Protein AF-A0A7W0TSB2-F1 (afdb_monomer_lite)

Sequence (270 aa):
SGGFDVLYVNLTRGLGLAPPPGAHVMTLPYTPAQAAVLHAEEQGGLSGSLAGTPVVCCTLHSQLAPVCAGLGGGIRVAYLQLPGGALPVSLSDAVRALKRKGLLEVSVAVSPCLDGDVQCVSIYSALAWAAASGFDAVVCGVGPGIVGTASTLGHGGLAATQAANAASALGGSPVLAVRISTQESRERHRGVSHHTKAALELCLGNVVAAWPRNLAAPDWLVPRQEVEIDGWEGAVAGLPLEHMGRGPAEDPWFFASALAAGKLARGLLR

Secondary structure (DSSP, 8-state):
-----------SSTT--PPPTT--EEESTTSTT-EEE--GGGG----S--TT-EEEEESSGGGHHHHHHHH-SSS-EEEEEEGGG--BGGG-HHHHHHHHTTS--EEEEETT-B-SSEEESSHHHHHHHHHHTT-SEEEEEEPSS--B-SSSSSBGGGHHHHHHHHHHHTT-EEEEE--EESS-SSGGGSEE-HHHHHHHHT--S--EEEEETTS---TT--SEEEE--TTHHHHHTTS---BTTB-TTTSHHHHHHHHHHHHHHHHT--

Radius of gyration: 18.14 Å; chains: 1; bounding box: 43×51×44 Å

Structure (mmCIF, N/CA/C/O backbone):
data_AF-A0A7W0TSB2-F1
#
_entry.id   AF-A0A7W0TSB2-F1
#
loop_
_atom_site.group_PDB
_atom_site.id
_atom_site.type_symbol
_atom_site.label_atom_id
_atom_site.label_alt_id
_atom_site.label_comp_id
_atom_site.label_asym_id
_atom_site.label_entity_id
_atom_site.label_seq_id
_atom_site.pdbx_PDB_ins_code
_atom_site.Cartn_x
_atom_site.Cartn_y
_atom_site.Cartn_z
_atom_site.occupancy
_atom_site.B_iso_or_equiv
_atom_site.auth_seq_id
_atom_site.auth_comp_id
_atom_site.auth_asym_id
_atom_site.auth_atom_id
_atom_site.pdbx_PDB_model_num
ATOM 1 N N . SER A 1 1 ? 9.741 19.884 -8.541 1.00 50.38 1 SER A N 1
ATOM 2 C CA . SER A 1 1 ? 8.721 19.085 -7.837 1.00 50.38 1 SER A CA 1
ATOM 3 C C . SER A 1 1 ? 7.378 19.501 -8.393 1.00 50.38 1 SER A C 1
ATOM 5 O O . SER A 1 1 ? 7.130 20.693 -8.471 1.00 50.38 1 SER A O 1
ATOM 7 N N . GLY A 1 2 ? 6.574 18.552 -8.876 1.00 56.22 2 GLY A N 1
ATOM 8 C CA . GLY A 1 2 ? 5.153 18.808 -9.119 1.00 56.22 2 GLY A CA 1
ATOM 9 C C . GLY A 1 2 ? 4.396 18.693 -7.798 1.00 56.22 2 GLY A C 1
ATOM 10 O O . GLY A 1 2 ? 4.844 17.973 -6.904 1.00 56.22 2 GLY A O 1
ATOM 11 N N . GLY A 1 3 ? 3.295 19.416 -7.662 1.00 61.75 3 GLY A N 1
ATOM 12 C CA . GLY A 1 3 ? 2.462 19.418 -6.466 1.00 61.75 3 GLY A CA 1
ATOM 13 C C . GLY A 1 3 ? 1.312 20.402 -6.629 1.00 61.75 3 GLY A C 1
ATOM 14 O O . GLY A 1 3 ? 1.353 21.260 -7.508 1.00 61.75 3 GLY A O 1
ATOM 15 N N . PHE A 1 4 ? 0.292 20.248 -5.797 1.00 63.91 4 PHE A N 1
ATOM 16 C CA . PHE A 1 4 ? -0.793 21.212 -5.678 1.00 63.91 4 PHE A CA 1
ATOM 17 C C . PHE A 1 4 ? -0.604 21.987 -4.379 1.00 63.91 4 PHE A C 1
ATOM 19 O O . PHE A 1 4 ? -0.316 21.382 -3.345 1.00 63.91 4 PHE A O 1
ATOM 26 N N . ASP A 1 5 ? -0.810 23.300 -4.421 1.00 69.00 5 ASP A N 1
ATOM 27 C CA . ASP A 1 5 ? -0.998 24.080 -3.204 1.00 69.00 5 ASP A CA 1
ATOM 28 C C . ASP A 1 5 ? -2.416 23.817 -2.689 1.00 69.00 5 ASP A C 1
ATOM 30 O O . ASP A 1 5 ? -3.408 24.191 -3.319 1.00 69.00 5 ASP A O 1
ATOM 34 N N . VAL A 1 6 ? -2.526 23.132 -1.552 1.00 69.12 6 VAL A N 1
ATOM 35 C CA . VAL A 1 6 ? -3.820 22.890 -0.907 1.00 69.12 6 VAL A CA 1
ATOM 36 C C . VAL A 1 6 ? -4.131 24.080 -0.003 1.00 69.12 6 VAL A C 1
ATOM 38 O O . VAL A 1 6 ? -3.642 24.167 1.122 1.00 69.12 6 VAL A O 1
ATOM 41 N N . LEU A 1 7 ? -4.943 25.015 -0.501 1.00 68.62 7 LEU A N 1
ATOM 42 C CA . LEU A 1 7 ? -5.439 26.146 0.281 1.00 68.62 7 LEU A CA 1
ATOM 43 C C . LEU A 1 7 ? -6.748 25.769 0.981 1.00 68.62 7 LEU A C 1
ATOM 45 O O . LEU A 1 7 ? -7.749 25.478 0.328 1.00 68.62 7 LEU A O 1
ATOM 49 N N . TYR A 1 8 ? -6.757 25.831 2.312 1.00 68.44 8 TYR A N 1
ATOM 50 C CA . TYR A 1 8 ? -7.971 25.655 3.105 1.00 68.44 8 TYR A CA 1
ATOM 51 C C . TYR A 1 8 ? -8.535 27.022 3.490 1.00 68.44 8 TYR A C 1
ATOM 53 O O . TYR A 1 8 ? -7.903 27.775 4.231 1.00 68.44 8 TYR A O 1
ATOM 61 N N . VAL A 1 9 ? -9.729 27.350 2.994 1.00 66.56 9 VAL A N 1
ATOM 62 C CA . VAL A 1 9 ? -10.438 28.574 3.377 1.00 66.56 9 VAL A CA 1
ATOM 63 C C . VAL A 1 9 ? -11.879 28.241 3.748 1.00 66.56 9 VAL A C 1
ATOM 65 O O . VAL A 1 9 ? -12.661 27.731 2.948 1.00 66.56 9 VAL A O 1
ATOM 68 N N . ASN A 1 10 ? -12.240 28.498 5.002 1.00 66.00 10 ASN A N 1
ATOM 69 C CA . ASN A 1 10 ? -13.606 28.318 5.473 1.00 66.00 10 ASN A CA 1
ATOM 70 C C . ASN A 1 10 ? -14.378 29.627 5.274 1.00 66.00 10 ASN A C 1
ATOM 72 O O . ASN A 1 10 ? -14.313 30.526 6.106 1.00 66.00 10 ASN A O 1
ATOM 76 N N . LEU A 1 11 ? -15.079 29.736 4.144 1.00 67.19 11 LEU A N 1
ATOM 77 C CA . LEU A 1 11 ? -15.766 30.966 3.726 1.00 67.19 11 LEU A CA 1
ATOM 78 C C . LEU A 1 11 ? -17.219 31.072 4.211 1.00 67.19 11 LEU A C 1
ATOM 80 O O . LEU A 1 11 ? -17.876 32.069 3.927 1.00 67.19 11 LEU A O 1
ATOM 84 N N . THR A 1 12 ? -17.753 30.051 4.893 1.00 63.69 12 THR A N 1
ATOM 85 C CA . THR A 1 12 ? -19.208 29.938 5.112 1.00 63.69 12 THR A CA 1
ATOM 86 C C . THR A 1 12 ? -19.638 29.573 6.532 1.00 63.69 12 THR A C 1
ATOM 88 O O . THR A 1 12 ? -20.755 29.924 6.905 1.00 63.69 12 THR A O 1
ATOM 91 N N . ARG A 1 13 ? -18.818 28.870 7.333 1.00 55.19 13 ARG A N 1
ATOM 92 C CA . ARG A 1 13 ? -19.254 28.299 8.631 1.00 55.19 13 ARG A CA 1
ATOM 93 C C . ARG A 1 13 ? -18.323 28.564 9.821 1.00 55.19 13 ARG A C 1
ATOM 95 O O . ARG A 1 13 ? -18.657 28.174 10.938 1.00 55.19 13 ARG A O 1
ATOM 102 N N . GLY A 1 14 ? -17.180 29.224 9.617 1.00 60.06 14 GLY A N 1
ATOM 103 C CA . GLY A 1 14 ? -16.207 29.493 10.687 1.00 60.06 14 GLY A CA 1
ATOM 104 C C . GLY A 1 14 ? -15.735 28.217 11.409 1.00 60.06 14 GLY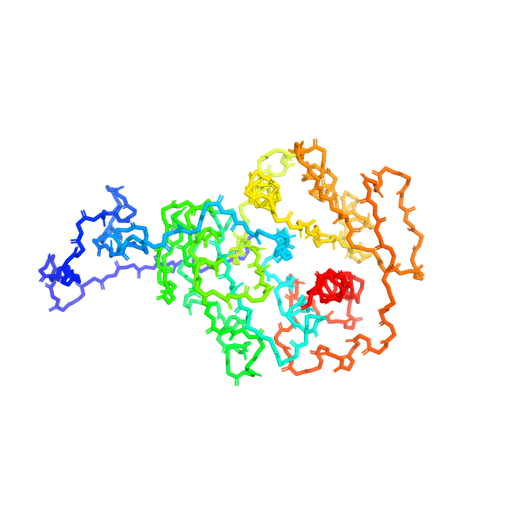 A C 1
ATOM 105 O O . GLY A 1 14 ? -15.862 27.113 10.887 1.00 60.06 14 GLY A O 1
ATOM 106 N N . LEU A 1 15 ? -15.219 28.341 12.634 1.00 57.38 15 LEU A N 1
ATOM 107 C CA . LEU A 1 15 ? -14.727 27.218 13.459 1.00 57.38 15 LEU A CA 1
ATOM 108 C C . LEU A 1 15 ? -15.841 26.290 14.013 1.00 57.38 15 LEU A C 1
ATOM 110 O O . LEU A 1 15 ? -15.572 25.457 14.870 1.00 57.38 15 LEU A O 1
ATOM 114 N N . GLY A 1 16 ? -17.095 26.439 13.568 1.00 61.88 16 GLY A N 1
ATOM 115 C CA . GLY A 1 16 ? -18.277 25.795 14.158 1.00 61.88 16 GLY A CA 1
ATOM 116 C C . GLY A 1 16 ? -18.713 24.470 13.523 1.00 61.88 16 GLY A C 1
ATOM 117 O O . GLY A 1 16 ? -19.860 24.068 13.711 1.00 61.88 16 GLY A O 1
ATOM 118 N N . LEU A 1 17 ? -17.863 23.801 12.735 1.00 67.75 17 LEU A N 1
ATOM 119 C CA . LEU A 1 17 ? -18.184 22.458 12.243 1.00 67.75 17 LEU A CA 1
ATOM 120 C C . LEU A 1 17 ? -18.166 21.481 13.421 1.00 67.75 17 LEU A C 1
ATOM 122 O O . LEU A 1 17 ? -17.124 21.259 14.035 1.00 67.75 17 LEU A O 1
ATOM 126 N N . ALA A 1 18 ? -19.330 20.911 13.731 1.00 69.56 18 ALA A N 1
ATOM 127 C CA . ALA A 1 18 ? -19.417 19.856 14.725 1.00 69.56 18 ALA A CA 1
ATOM 128 C C . ALA A 1 18 ? -18.606 18.637 14.252 1.00 69.56 18 ALA A C 1
ATOM 130 O O . ALA A 1 18 ? -18.640 18.312 13.059 1.00 69.56 18 ALA A O 1
ATOM 131 N N . PRO A 1 19 ? -17.882 17.963 15.161 1.00 72.31 19 PRO A N 1
ATOM 132 C CA . PRO A 1 19 ? -17.187 16.737 14.815 1.00 72.31 19 PRO A CA 1
ATOM 133 C C . PRO A 1 19 ? -18.193 15.656 14.381 1.00 72.31 19 PRO A C 1
ATOM 135 O O . PRO A 1 19 ? -19.363 15.706 14.782 1.00 72.31 19 PRO A O 1
ATOM 138 N N . PRO A 1 20 ? -17.755 14.656 13.596 1.00 79.56 20 PRO A N 1
ATOM 139 C CA . PRO A 1 20 ? -18.536 13.446 13.383 1.00 79.56 20 PRO A CA 1
ATOM 140 C C . PRO A 1 20 ? -19.013 12.875 14.732 1.00 79.56 20 PRO A C 1
ATOM 142 O O . PRO A 1 20 ? -18.222 12.828 15.680 1.00 79.56 20 PRO A O 1
ATOM 145 N N . PRO A 1 21 ? -20.283 12.451 14.864 1.00 83.00 21 PRO A N 1
ATOM 146 C CA . PRO A 1 21 ? -20.782 11.880 16.111 1.00 83.00 21 PRO A CA 1
ATOM 147 C C . PRO A 1 21 ? -19.899 10.725 16.603 1.00 83.00 21 PRO A C 1
ATOM 149 O O . PRO A 1 21 ? -19.576 9.820 15.839 1.00 83.00 21 PRO A O 1
ATOM 152 N N . GLY A 1 22 ? -19.503 10.764 17.878 1.00 84.62 22 GLY A N 1
ATOM 153 C CA . GLY A 1 22 ? -18.633 9.753 18.494 1.00 84.62 22 GLY A CA 1
ATOM 154 C C . GLY A 1 22 ? -17.130 9.930 18.237 1.00 84.62 22 GLY A C 1
ATOM 155 O O . GLY A 1 22 ? -16.333 9.272 18.902 1.00 84.62 22 GLY A O 1
ATOM 156 N N . ALA A 1 23 ? -16.721 10.837 17.343 1.00 86.94 23 ALA A N 1
ATOM 157 C CA . ALA A 1 23 ? -15.309 11.118 17.107 1.00 86.94 23 ALA A CA 1
ATOM 158 C C . ALA A 1 23 ? -14.704 11.916 18.269 1.00 86.94 23 ALA A C 1
ATOM 160 O O . ALA A 1 23 ? -15.159 13.017 18.588 1.00 86.94 23 ALA A O 1
ATOM 161 N N . HIS A 1 24 ? -13.645 11.376 18.871 1.00 86.06 24 HIS A N 1
ATOM 162 C CA . HIS A 1 24 ? -12.900 12.038 19.947 1.00 86.06 24 HIS A CA 1
ATOM 163 C C . HIS A 1 24 ? -11.389 12.106 19.688 1.00 86.06 24 HIS A C 1
ATOM 165 O O . HIS A 1 24 ? -10.686 12.859 20.362 1.00 86.06 24 HIS A O 1
ATOM 171 N N . VAL A 1 25 ? -10.881 11.365 18.699 1.00 88.75 25 VAL A N 1
ATOM 172 C CA . VAL A 1 25 ? -9.470 11.392 18.306 1.00 88.75 25 VAL A CA 1
ATOM 173 C C . VAL A 1 25 ? -9.238 12.473 17.254 1.00 88.75 25 VAL A C 1
ATOM 175 O O . VAL A 1 25 ? -9.946 12.562 16.252 1.00 88.75 25 VAL A O 1
ATOM 178 N N . MET A 1 26 ? -8.215 13.297 17.475 1.00 89.12 26 MET A N 1
ATOM 179 C CA . MET A 1 26 ? -7.867 14.404 16.586 1.00 89.12 26 MET A CA 1
ATOM 180 C C . MET A 1 26 ? -6.853 13.968 15.525 1.00 89.12 26 MET A C 1
ATOM 182 O O . MET A 1 26 ? -5.747 13.537 15.851 1.00 89.12 26 MET A O 1
ATOM 186 N N . THR A 1 27 ? -7.188 14.152 14.250 1.00 89.31 27 THR A N 1
ATOM 187 C CA . THR A 1 27 ? -6.241 14.051 13.132 1.00 89.31 27 THR A CA 1
ATOM 188 C C . THR A 1 27 ? -5.564 15.395 12.888 1.00 89.31 27 THR A C 1
ATOM 190 O O . THR A 1 27 ? -6.204 16.437 13.032 1.00 89.31 27 THR A O 1
ATOM 193 N N . LEU A 1 28 ? -4.287 15.366 12.490 1.00 88.12 28 LEU A N 1
ATOM 194 C CA . LEU A 1 28 ? -3.451 16.552 12.252 1.00 88.12 28 LEU A CA 1
ATOM 195 C C . LEU A 1 28 ? -3.468 17.558 13.425 1.00 88.12 28 LEU A C 1
ATOM 197 O O . LEU A 1 28 ? -3.782 18.738 13.216 1.00 88.12 28 LEU A O 1
ATOM 201 N N . PRO A 1 29 ? -3.157 17.110 14.659 1.00 87.38 29 PRO A N 1
ATOM 202 C CA . PRO A 1 29 ? -3.267 17.952 15.838 1.00 87.38 29 PRO A CA 1
ATOM 203 C C . PRO A 1 29 ? -2.394 19.205 15.715 1.00 87.38 29 PRO A C 1
ATOM 205 O O . PRO A 1 29 ? -1.274 19.150 15.208 1.00 87.38 29 PRO A O 1
ATOM 208 N N . TYR A 1 30 ? -2.921 20.335 16.182 1.00 86.88 30 TYR A N 1
ATOM 209 C CA . TYR A 1 30 ? -2.288 21.658 16.155 1.00 86.88 30 TYR A CA 1
ATOM 210 C C . TYR A 1 30 ? -1.993 22.221 14.754 1.00 86.88 30 TYR A C 1
ATOM 212 O O . TYR A 1 30 ? -1.267 23.206 14.627 1.00 86.88 30 TYR A O 1
ATOM 220 N N . THR A 1 31 ? -2.584 21.647 13.701 1.00 85.62 31 THR A N 1
ATOM 221 C CA . THR A 1 31 ? -2.566 22.231 12.352 1.00 85.62 31 THR A CA 1
ATOM 222 C C . THR A 1 31 ? -3.869 22.988 12.058 1.00 85.62 31 THR A C 1
ATOM 224 O O . THR A 1 31 ? -4.905 22.686 12.656 1.00 85.62 31 THR A O 1
ATOM 227 N N . PRO A 1 32 ? -3.884 23.917 11.083 1.00 81.94 32 PRO A N 1
ATOM 228 C CA . PRO A 1 32 ? -5.126 24.549 10.624 1.00 81.94 32 PRO A CA 1
ATOM 229 C C . PRO A 1 32 ? -6.161 23.570 10.040 1.00 81.94 32 PRO A C 1
ATOM 231 O O . PRO A 1 32 ? -7.330 23.925 9.922 1.00 81.94 32 PRO A O 1
ATOM 234 N N . ALA A 1 33 ? -5.737 22.355 9.672 1.00 81.00 33 ALA A N 1
ATOM 235 C CA . ALA A 1 33 ? -6.578 21.296 9.112 1.00 81.00 33 ALA A CA 1
ATOM 236 C C . ALA A 1 33 ? -6.991 20.239 10.156 1.00 81.00 33 ALA A C 1
ATOM 238 O O . ALA A 1 33 ? -7.458 19.160 9.795 1.00 81.00 33 ALA A O 1
ATOM 239 N N . GLN A 1 34 ? -6.796 20.522 11.447 1.00 87.31 34 GLN A N 1
ATOM 240 C CA . GLN A 1 34 ? -7.159 19.612 12.525 1.00 87.31 34 GLN A CA 1
ATOM 241 C C . GLN A 1 34 ? -8.669 19.306 12.516 1.00 87.31 34 GLN A C 1
ATOM 243 O O . GLN A 1 34 ? -9.496 20.218 12.491 1.00 87.31 34 GLN A O 1
ATOM 248 N N . ALA A 1 35 ? -9.028 18.027 12.626 1.00 85.62 35 ALA A N 1
ATOM 249 C CA . ALA A 1 35 ? -10.413 17.559 12.712 1.00 85.62 35 ALA A CA 1
ATOM 250 C C . ALA A 1 35 ? -10.522 16.350 13.648 1.00 85.62 35 ALA A C 1
ATOM 252 O O . ALA A 1 35 ? -9.574 15.572 13.756 1.00 85.62 35 ALA A O 1
ATOM 253 N N . ALA A 1 36 ? -11.658 16.192 14.334 1.00 89.50 36 ALA A N 1
ATOM 254 C CA . ALA A 1 36 ? -11.947 14.953 15.052 1.00 89.50 36 ALA A CA 1
ATOM 255 C C . ALA A 1 36 ? -12.449 13.908 14.051 1.00 89.50 36 ALA A C 1
ATOM 257 O O . ALA A 1 36 ? -13.333 14.207 13.245 1.00 89.50 36 ALA A O 1
ATOM 258 N N . VAL A 1 37 ? -11.904 12.696 14.105 1.00 89.56 37 VAL A N 1
ATOM 259 C CA . VAL A 1 37 ? -12.287 11.582 13.230 1.00 89.56 37 VAL A CA 1
ATOM 260 C C . VAL A 1 37 ? -12.409 10.315 14.066 1.00 89.56 37 VAL A C 1
ATOM 262 O O . VAL A 1 37 ? -11.620 10.093 14.982 1.00 89.56 37 VAL A O 1
ATOM 265 N N . LEU A 1 38 ? -13.413 9.499 13.754 1.00 92.50 38 LEU A N 1
ATOM 266 C CA . LEU A 1 38 ? -13.586 8.182 14.353 1.00 92.50 38 LEU A CA 1
ATOM 267 C C . LEU A 1 38 ? -12.637 7.192 13.670 1.00 92.50 38 LEU A C 1
ATOM 269 O O . LEU A 1 38 ? -12.730 6.984 12.459 1.00 92.50 38 LEU A O 1
ATOM 273 N N . HIS A 1 39 ? -11.741 6.583 14.435 1.00 94.25 39 HIS A N 1
ATOM 274 C CA . HIS A 1 39 ? -10.818 5.565 13.952 1.00 94.25 39 HIS A CA 1
ATOM 275 C C . HIS A 1 39 ? -11.421 4.170 14.109 1.00 94.25 39 HIS A C 1
ATOM 277 O O . HIS A 1 39 ? -12.171 3.898 15.048 1.00 94.25 39 HIS A O 1
ATOM 283 N N . ALA A 1 40 ? -11.081 3.265 13.195 1.00 94.81 40 ALA A N 1
ATOM 284 C CA . ALA A 1 40 ? -11.622 1.911 13.184 1.00 94.81 40 ALA A CA 1
ATOM 285 C C . ALA A 1 40 ? -11.324 1.153 14.485 1.00 94.81 40 ALA A C 1
ATOM 287 O O . ALA A 1 40 ? -12.184 0.453 15.012 1.00 94.81 40 ALA A O 1
ATOM 288 N N . GLU A 1 41 ? -10.127 1.342 15.042 1.00 93.88 41 GLU A N 1
ATOM 289 C CA . GLU A 1 41 ? -9.713 0.737 16.309 1.00 93.88 41 GLU A CA 1
ATOM 290 C C . GLU A 1 41 ? -10.556 1.168 17.521 1.00 93.88 41 GLU A C 1
ATOM 292 O O . GLU A 1 41 ? -10.624 0.416 18.492 1.00 93.88 41 GLU A O 1
ATOM 297 N N . GLU A 1 42 ? -11.244 2.316 17.470 1.00 92.88 42 GLU A N 1
ATOM 298 C CA . GLU A 1 42 ? -12.144 2.768 18.545 1.00 92.88 42 GLU A CA 1
ATOM 299 C C . GLU A 1 42 ? -13.416 1.909 18.632 1.00 92.88 42 GLU A C 1
ATOM 301 O O . GLU A 1 42 ? -14.046 1.833 19.685 1.00 92.88 42 GLU A O 1
ATOM 306 N N . GLN A 1 43 ? -13.789 1.234 17.540 1.00 88.06 43 GLN A N 1
ATOM 307 C CA . GLN A 1 43 ? -14.974 0.372 17.474 1.00 88.06 43 GLN A CA 1
ATOM 308 C C . GLN A 1 43 ? -14.681 -1.075 17.913 1.00 88.06 43 GLN A C 1
ATOM 310 O O . GLN A 1 43 ? -15.599 -1.889 18.026 1.00 88.06 43 GLN A O 1
ATOM 315 N N . GLY A 1 44 ? -13.415 -1.400 18.197 1.00 83.62 44 GLY A N 1
ATOM 316 C CA . GLY A 1 44 ? -12.971 -2.746 18.552 1.00 83.62 44 GLY A CA 1
ATOM 317 C C . GLY A 1 44 ? -12.937 -3.710 17.360 1.00 83.62 44 GLY A C 1
ATOM 318 O O . GLY A 1 44 ? -12.890 -3.306 16.203 1.00 83.62 44 GLY A O 1
ATOM 319 N N . GLY A 1 45 ? -12.909 -5.016 17.652 1.00 86.88 45 GLY A N 1
ATOM 320 C CA . GLY A 1 45 ? -12.970 -6.057 16.618 1.00 86.88 45 GLY A CA 1
ATOM 321 C C . GLY A 1 45 ? -11.700 -6.218 15.779 1.00 86.88 45 GLY A C 1
ATOM 322 O O . GLY A 1 45 ? -11.782 -6.706 14.662 1.00 86.88 45 GLY A O 1
ATOM 323 N N . LEU A 1 46 ? -10.528 -5.823 16.283 1.00 95.31 46 LEU A N 1
ATOM 324 C CA . LEU A 1 46 ? -9.261 -6.015 15.573 1.00 95.31 46 LEU A CA 1
ATOM 325 C C . LEU A 1 46 ? -8.802 -7.477 15.627 1.00 95.31 46 LEU A C 1
ATOM 327 O O . LEU A 1 46 ? -8.840 -8.109 16.685 1.00 95.31 46 LEU A O 1
ATOM 331 N N . SER A 1 47 ? -8.311 -8.000 14.503 1.00 95.75 47 SER A N 1
ATOM 332 C CA . SER A 1 47 ? -7.706 -9.331 14.478 1.00 95.75 47 SER A CA 1
ATOM 333 C C . SER A 1 47 ? -6.320 -9.308 15.124 1.00 95.75 47 SER A C 1
ATOM 335 O O . SER A 1 47 ? -5.517 -8.416 14.859 1.00 95.75 47 SER A O 1
ATOM 337 N N . GLY A 1 48 ? -6.003 -10.328 15.923 1.00 93.94 48 GLY A N 1
ATOM 338 C CA . GLY A 1 48 ? -4.656 -10.516 16.476 1.00 93.94 48 GLY A CA 1
ATOM 339 C C . GLY A 1 48 ? -3.631 -11.025 15.455 1.00 93.94 48 GLY A C 1
ATOM 340 O O . GLY A 1 48 ? -2.438 -11.041 15.746 1.00 93.94 48 GLY A O 1
ATOM 341 N N . SER A 1 49 ? -4.075 -11.464 14.272 1.00 96.56 49 SER A N 1
ATOM 342 C CA . SER A 1 49 ? -3.204 -11.968 13.208 1.00 96.56 49 SER A CA 1
ATOM 343 C C . SER A 1 49 ? -3.814 -11.779 11.818 1.00 96.56 49 SER A C 1
ATOM 345 O O . SER A 1 49 ? -5.033 -11.753 11.653 1.00 96.56 49 SER A O 1
ATOM 347 N N . LEU A 1 50 ? -2.953 -11.696 10.804 1.00 97.94 50 LEU A N 1
ATOM 348 C CA . LEU A 1 50 ? -3.330 -11.721 9.393 1.00 97.94 50 LEU A CA 1
ATOM 349 C C . LEU A 1 50 ? -3.486 -13.147 8.844 1.00 97.94 50 LEU A C 1
ATOM 351 O O . LEU A 1 50 ? -3.886 -13.296 7.703 1.00 97.94 50 LEU A O 1
ATOM 355 N N . ALA A 1 51 ? -3.152 -14.197 9.606 1.00 96.44 51 ALA A N 1
ATOM 356 C CA . ALA A 1 51 ? -3.326 -15.600 9.203 1.00 96.44 51 ALA A CA 1
ATOM 357 C C . ALA A 1 51 ? -2.769 -15.959 7.801 1.00 96.44 51 ALA A C 1
ATOM 359 O O . ALA A 1 51 ? -3.277 -16.858 7.125 1.00 96.44 51 ALA A O 1
ATOM 360 N N . GLY A 1 52 ? -1.694 -15.289 7.377 1.00 97.56 52 GLY A N 1
ATOM 361 C CA . GLY A 1 52 ? -1.068 -15.458 6.067 1.00 97.56 52 GLY A CA 1
ATOM 362 C C . GLY A 1 52 ? -1.617 -14.568 4.947 1.00 97.56 52 GLY A C 1
ATOM 363 O O . GLY A 1 52 ? -1.122 -14.695 3.827 1.00 97.56 52 GLY A O 1
ATOM 364 N N . THR A 1 53 ? -2.566 -13.657 5.211 1.00 98.44 53 THR A N 1
ATOM 365 C CA . THR A 1 53 ? -3.093 -12.710 4.211 1.00 98.44 53 THR A CA 1
ATOM 366 C C . THR A 1 53 ? -1.947 -11.995 3.484 1.00 98.44 53 THR A C 1
ATOM 368 O O . THR A 1 53 ? -1.040 -11.461 4.140 1.00 98.44 53 THR A O 1
ATOM 371 N N . PRO A 1 54 ? -1.950 -11.975 2.139 1.00 98.62 54 PRO A N 1
ATOM 372 C CA . PRO A 1 54 ? -0.929 -11.287 1.372 1.00 98.62 54 PRO A CA 1
ATOM 373 C C . PRO A 1 54 ? -1.049 -9.767 1.494 1.00 98.62 54 PRO A C 1
ATOM 375 O O . PRO A 1 54 ? -2.136 -9.191 1.389 1.00 98.62 54 PRO A O 1
ATOM 378 N N . VAL A 1 55 ? 0.101 -9.113 1.673 1.00 98.81 55 VAL A N 1
ATOM 379 C CA . VAL A 1 55 ? 0.206 -7.653 1.811 1.00 98.81 55 VAL A CA 1
ATOM 380 C C . VAL A 1 55 ? 1.195 -7.104 0.785 1.00 98.81 55 VAL A C 1
ATOM 382 O O . VAL A 1 55 ? 2.409 -7.222 0.948 1.00 98.81 55 VAL A O 1
ATOM 385 N N . VAL A 1 56 ? 0.703 -6.478 -0.282 1.00 98.81 56 VAL A N 1
ATOM 386 C CA . VAL A 1 56 ? 1.566 -5.882 -1.312 1.00 98.81 56 VAL A CA 1
ATOM 387 C C . VAL A 1 56 ? 2.055 -4.510 -0.859 1.00 98.81 56 VAL A C 1
ATOM 389 O O . VAL A 1 56 ? 1.259 -3.611 -0.617 1.00 98.81 56 VAL A O 1
ATOM 392 N N . CYS A 1 57 ? 3.367 -4.323 -0.776 1.00 98.44 57 CYS A N 1
ATOM 393 C CA . CYS A 1 57 ? 4.014 -3.110 -0.289 1.00 98.44 57 CYS A CA 1
ATOM 394 C C . CYS A 1 57 ? 4.554 -2.282 -1.464 1.00 98.44 57 CYS A C 1
ATOM 396 O O . CYS A 1 57 ? 5.572 -2.619 -2.071 1.00 98.44 57 CYS A O 1
ATOM 398 N N . CYS A 1 58 ? 3.869 -1.187 -1.788 1.00 97.50 58 CYS A N 1
ATOM 399 C CA . CYS A 1 58 ? 4.214 -0.270 -2.869 1.00 97.50 58 CYS A CA 1
ATOM 400 C C . CYS A 1 58 ? 5.102 0.870 -2.365 1.00 97.50 58 CYS A C 1
ATOM 402 O O . CYS A 1 58 ? 4.751 1.603 -1.440 1.00 97.50 58 CYS A O 1
ATOM 404 N N . THR A 1 59 ? 6.231 1.081 -3.037 1.00 94.44 59 THR A N 1
ATOM 405 C CA . THR A 1 59 ? 7.133 2.217 -2.779 1.00 94.44 59 THR A CA 1
ATOM 406 C C . THR A 1 59 ? 6.630 3.529 -3.387 1.00 94.44 59 THR A C 1
ATOM 408 O O . THR A 1 59 ? 7.087 4.603 -2.995 1.00 94.44 59 THR A O 1
ATOM 411 N N . LEU A 1 60 ? 5.697 3.456 -4.342 1.00 94.25 60 LEU A N 1
ATOM 412 C CA . LEU A 1 60 ? 5.112 4.590 -5.052 1.00 94.25 60 LEU A CA 1
ATOM 413 C C . LEU A 1 60 ? 3.613 4.392 -5.280 1.00 94.25 60 LEU A C 1
ATOM 415 O O . LEU A 1 60 ? 3.165 3.284 -5.564 1.00 94.25 60 LEU A O 1
ATOM 419 N N . HIS A 1 61 ? 2.861 5.493 -5.265 1.00 95.06 61 HIS A N 1
ATOM 420 C CA . HIS A 1 61 ? 1.419 5.477 -5.518 1.00 95.06 61 HIS A CA 1
ATOM 421 C C . HIS A 1 61 ? 1.052 4.908 -6.900 1.00 95.06 61 HIS A C 1
ATOM 423 O O . HIS A 1 61 ? 0.096 4.151 -7.031 1.00 95.06 61 HIS A O 1
ATOM 429 N N . SER A 1 62 ? 1.851 5.200 -7.932 1.00 95.19 62 SER A N 1
ATOM 430 C CA . SER A 1 62 ? 1.619 4.728 -9.306 1.00 95.19 62 SER A CA 1
ATOM 431 C C . SER A 1 62 ? 1.762 3.212 -9.495 1.00 95.19 62 SER A C 1
ATOM 433 O O . SER A 1 62 ? 1.400 2.697 -10.548 1.00 95.19 62 SER A O 1
ATOM 435 N N . GLN A 1 63 ? 2.227 2.479 -8.477 1.00 97.31 63 GLN A N 1
ATOM 436 C CA . GLN A 1 63 ? 2.216 1.013 -8.476 1.00 97.31 63 GLN A CA 1
ATOM 437 C C . GLN A 1 63 ? 0.839 0.432 -8.104 1.00 97.31 63 GLN A C 1
ATOM 439 O O . GLN A 1 63 ? 0.588 -0.734 -8.390 1.00 97.31 63 GLN A O 1
ATOM 444 N N . LEU A 1 64 ? -0.070 1.217 -7.509 1.00 97.94 64 LEU A N 1
ATOM 445 C CA . LEU A 1 64 ? -1.362 0.730 -7.011 1.00 97.94 64 LEU A CA 1
ATOM 446 C C . LEU A 1 64 ? -2.218 0.092 -8.116 1.00 97.94 64 LEU A C 1
ATOM 448 O O . LEU A 1 64 ? -2.659 -1.045 -7.979 1.00 97.94 64 LEU A O 1
ATOM 452 N N . ALA A 1 65 ? -2.430 0.806 -9.223 1.00 98.12 65 ALA A N 1
ATOM 453 C CA . ALA A 1 65 ? -3.263 0.324 -10.323 1.00 98.12 65 ALA A CA 1
ATOM 454 C C . ALA A 1 65 ? -2.760 -0.993 -10.951 1.00 98.12 65 ALA A C 1
ATOM 456 O O . ALA A 1 65 ? -3.552 -1.936 -11.026 1.00 98.12 65 ALA A O 1
ATOM 457 N N . PRO A 1 66 ? -1.480 -1.125 -11.356 1.00 98.12 66 PRO A N 1
ATOM 458 C CA . PRO A 1 66 ? -0.973 -2.393 -11.879 1.00 98.12 66 PRO A CA 1
ATOM 459 C C . PRO A 1 66 ? -0.956 -3.519 -10.832 1.00 98.12 66 PRO A C 1
ATOM 461 O O . PRO A 1 66 ? -1.241 -4.659 -11.188 1.00 98.12 66 PRO A O 1
ATOM 464 N N . VAL A 1 67 ? -0.706 -3.232 -9.546 1.00 98.69 67 VAL A N 1
ATOM 465 C CA . VAL A 1 67 ? -0.829 -4.239 -8.472 1.00 98.69 67 VAL A CA 1
ATOM 466 C C . VAL A 1 67 ? -2.258 -4.778 -8.386 1.00 98.69 67 VAL A C 1
ATOM 468 O O . VAL A 1 67 ? -2.452 -5.992 -8.401 1.00 98.69 67 VAL A O 1
ATOM 471 N N . CYS A 1 68 ? -3.267 -3.903 -8.345 1.00 98.50 68 CYS A N 1
ATOM 472 C CA . CYS A 1 68 ? -4.673 -4.316 -8.326 1.00 98.50 68 CYS A CA 1
ATOM 473 C C . CYS A 1 68 ? -5.063 -5.103 -9.589 1.00 98.50 68 CYS A C 1
ATOM 475 O O . CYS A 1 68 ? -5.818 -6.067 -9.501 1.00 98.50 68 CYS A O 1
ATOM 477 N N . ALA A 1 69 ? -4.511 -4.750 -10.753 1.00 98.06 69 ALA A N 1
ATOM 478 C CA . ALA A 1 69 ? -4.690 -5.529 -11.977 1.00 98.06 69 ALA A CA 1
ATOM 479 C C . ALA A 1 69 ? -4.108 -6.948 -11.859 1.00 98.06 69 ALA A C 1
ATOM 481 O O . ALA A 1 69 ? -4.747 -7.912 -12.271 1.00 98.06 69 ALA A O 1
ATOM 482 N N . GLY A 1 70 ? -2.913 -7.080 -11.273 1.00 97.88 70 GLY A N 1
ATOM 483 C CA . GLY A 1 70 ? -2.266 -8.372 -11.036 1.00 97.88 70 GLY A CA 1
ATOM 484 C C . GLY A 1 70 ? -2.988 -9.238 -10.002 1.00 97.88 70 GLY A C 1
ATOM 485 O O . GLY A 1 70 ? -3.019 -10.457 -10.151 1.00 97.88 70 GLY A O 1
ATOM 486 N N . LEU A 1 71 ? -3.594 -8.616 -8.985 1.00 98.19 71 LEU A N 1
ATOM 487 C CA . LEU A 1 71 ? -4.483 -9.291 -8.034 1.00 98.19 71 LEU A CA 1
ATOM 488 C C . LEU A 1 71 ? -5.745 -9.836 -8.722 1.00 98.19 71 LEU A C 1
ATOM 490 O O . LEU A 1 71 ? -6.227 -10.915 -8.370 1.00 98.19 71 LEU A O 1
ATOM 494 N N . GLY A 1 72 ? -6.251 -9.111 -9.721 1.00 96.38 72 GLY A N 1
ATOM 495 C CA . GLY A 1 72 ? -7.437 -9.478 -10.488 1.00 96.38 72 GLY A CA 1
ATOM 496 C C . GLY A 1 72 ? -8.743 -9.335 -9.699 1.00 96.38 72 GLY A C 1
ATOM 497 O O . GLY A 1 72 ? -8.760 -8.970 -8.527 1.00 96.38 72 GLY A O 1
ATOM 498 N N . GLY A 1 73 ? -9.863 -9.619 -10.365 1.00 95.00 73 GLY A N 1
ATOM 499 C CA . GLY A 1 73 ? -11.195 -9.552 -9.758 1.00 95.00 73 GLY A CA 1
ATOM 500 C C . GLY A 1 73 ? -11.566 -10.776 -8.908 1.00 95.00 73 GLY A C 1
ATOM 501 O O . GLY A 1 73 ? -10.812 -11.750 -8.793 1.00 95.00 73 GLY A O 1
ATOM 502 N N . GLY A 1 74 ? -12.773 -10.728 -8.336 1.00 95.75 74 GLY A N 1
ATOM 503 C CA . GLY A 1 74 ? -13.375 -11.842 -7.590 1.00 95.75 74 GLY A CA 1
ATOM 504 C C . GLY A 1 74 ? -12.817 -12.052 -6.181 1.00 95.75 74 GLY A C 1
ATOM 505 O O . GLY A 1 74 ? -13.028 -13.117 -5.616 1.00 95.75 74 GLY A O 1
ATOM 506 N N . ILE A 1 75 ? -12.094 -11.066 -5.649 1.00 97.81 75 ILE A N 1
ATOM 507 C CA . ILE A 1 75 ? -11.563 -11.041 -4.284 1.00 97.81 75 ILE A CA 1
ATOM 508 C C . ILE A 1 75 ? -11.770 -9.648 -3.686 1.00 97.81 75 ILE A C 1
ATOM 510 O O . ILE A 1 75 ? -11.894 -8.660 -4.417 1.00 97.81 75 ILE A O 1
ATOM 514 N N . ARG A 1 76 ? -11.773 -9.561 -2.363 1.00 98.38 76 ARG A N 1
ATOM 515 C CA . ARG A 1 76 ? -11.910 -8.324 -1.602 1.00 98.38 76 ARG A CA 1
ATOM 516 C C . ARG A 1 76 ? -10.533 -7.744 -1.318 1.00 98.38 76 ARG A C 1
ATOM 518 O O . ARG A 1 76 ? -9.722 -8.348 -0.618 1.00 98.38 76 ARG A O 1
ATOM 525 N N . VAL A 1 77 ? -10.280 -6.547 -1.841 1.00 98.81 77 VAL A N 1
ATOM 526 C CA . VAL A 1 77 ? -8.992 -5.855 -1.699 1.00 98.81 77 VAL A CA 1
ATOM 527 C C . VAL A 1 77 ? -9.168 -4.563 -0.909 1.00 98.81 77 VAL A C 1
ATOM 529 O O . VAL A 1 77 ? -10.015 -3.735 -1.256 1.00 98.81 77 VAL A O 1
ATOM 532 N N . ALA A 1 78 ? -8.331 -4.370 0.112 1.00 98.81 78 ALA A N 1
ATOM 533 C CA . ALA A 1 78 ? -8.204 -3.109 0.842 1.00 98.81 78 ALA A CA 1
ATOM 534 C C . ALA A 1 78 ? -6.924 -2.363 0.439 1.00 98.81 78 ALA A C 1
ATOM 536 O O . ALA A 1 78 ? -5.860 -2.971 0.320 1.00 98.81 78 ALA A O 1
ATOM 537 N N . TYR A 1 79 ? -7.006 -1.042 0.268 1.00 98.81 79 TYR A N 1
ATOM 538 C CA . TYR A 1 79 ? -5.847 -0.173 0.046 1.00 98.81 79 TYR A CA 1
ATOM 539 C C . TYR A 1 79 ? -5.560 0.639 1.301 1.00 98.81 79 TYR A C 1
ATOM 541 O O . TYR A 1 79 ? -6.436 1.349 1.775 1.00 98.81 79 TYR A O 1
ATOM 549 N N . LEU A 1 80 ? -4.338 0.577 1.817 1.00 98.69 80 LEU A N 1
ATOM 550 C CA . LEU A 1 80 ? -3.881 1.357 2.965 1.00 98.69 80 LEU A CA 1
ATOM 551 C C . LEU A 1 80 ? -2.921 2.437 2.464 1.00 98.69 80 LEU A C 1
ATOM 553 O O . LEU A 1 80 ? -1.793 2.134 2.055 1.00 98.69 80 LEU A O 1
ATOM 557 N N . GLN A 1 81 ? -3.359 3.697 2.503 1.00 98.44 81 GLN A N 1
ATOM 558 C CA . GLN A 1 81 ? -2.494 4.822 2.164 1.00 98.44 81 GLN A CA 1
ATOM 559 C C . GLN A 1 81 ? -1.607 5.189 3.352 1.00 98.44 81 GLN A C 1
ATOM 561 O O . GLN A 1 81 ? -2.102 5.427 4.454 1.00 98.44 81 GLN A O 1
ATOM 566 N N . LEU A 1 82 ? -0.298 5.257 3.111 1.00 97.19 82 LEU A N 1
ATOM 567 C CA . LEU A 1 82 ? 0.721 5.415 4.143 1.00 97.19 82 LEU A CA 1
ATOM 568 C C . LEU A 1 82 ? 1.352 6.821 4.184 1.00 97.19 82 LEU A C 1
ATOM 570 O O . LEU A 1 82 ? 1.410 7.504 3.156 1.00 97.19 82 LEU A O 1
ATOM 574 N N . PRO A 1 83 ? 1.949 7.217 5.330 1.00 92.12 83 PRO A N 1
ATOM 575 C CA . PRO A 1 83 ? 2.453 8.576 5.579 1.00 92.12 83 PRO A CA 1
ATOM 576 C C . PRO A 1 83 ? 3.554 9.107 4.651 1.00 92.12 83 PRO A C 1
ATOM 578 O O . PRO A 1 83 ? 3.791 10.312 4.621 1.00 92.12 83 PRO A O 1
ATOM 581 N N . GLY A 1 84 ? 4.252 8.249 3.897 1.00 89.06 84 GLY A N 1
ATOM 582 C CA . GLY A 1 84 ? 5.399 8.649 3.062 1.00 89.06 84 GLY A CA 1
ATOM 583 C C . GLY A 1 84 ? 5.076 9.646 1.931 1.00 89.06 84 GLY A C 1
ATOM 584 O O . GLY A 1 84 ? 5.972 10.243 1.335 1.00 89.06 84 GLY A O 1
ATOM 585 N N . GLY A 1 85 ? 3.795 9.849 1.652 1.00 86.62 85 GLY A N 1
ATOM 586 C CA . GLY A 1 85 ? 3.257 10.921 0.818 1.00 86.62 85 GLY A CA 1
ATOM 587 C C . GLY A 1 85 ? 1.875 11.281 1.347 1.00 86.62 85 GLY A C 1
ATOM 588 O O . GLY A 1 85 ? 0.886 11.072 0.652 1.00 86.62 85 GLY A O 1
ATOM 589 N N . ALA A 1 86 ? 1.804 11.657 2.630 1.00 90.00 86 ALA A N 1
ATOM 590 C CA . ALA A 1 86 ? 0.542 11.851 3.334 1.00 90.00 86 ALA A CA 1
ATOM 591 C C . ALA A 1 86 ? -0.314 12.930 2.660 1.00 90.00 86 ALA A C 1
ATOM 593 O O . ALA A 1 86 ? 0.067 14.097 2.595 1.00 90.00 86 ALA A O 1
ATOM 594 N N . LEU A 1 87 ? -1.483 12.517 2.184 1.00 89.31 87 LEU A N 1
ATOM 595 C CA . LEU A 1 87 ? -2.501 13.354 1.561 1.00 89.31 87 LEU A CA 1
ATOM 596 C C . LEU A 1 87 ? -3.889 12.799 1.915 1.00 89.31 87 LEU A C 1
ATOM 598 O O . LEU A 1 87 ? -3.988 11.656 2.379 1.00 89.31 87 LEU A O 1
ATOM 602 N N . PRO A 1 88 ? -4.967 13.564 1.679 1.00 92.31 88 PRO A N 1
ATOM 603 C CA . PRO A 1 88 ? -6.306 12.998 1.652 1.00 92.31 88 PRO A CA 1
ATOM 604 C C . PRO A 1 88 ? -6.398 11.889 0.592 1.00 92.31 88 PRO A C 1
ATOM 606 O O . PRO A 1 88 ? -6.025 12.096 -0.565 1.00 92.31 88 PRO A O 1
ATOM 609 N N . VAL A 1 89 ? -6.864 10.700 0.977 1.00 95.69 89 VAL A N 1
ATOM 610 C CA . VAL A 1 89 ? -6.966 9.528 0.085 1.00 95.69 89 VAL A CA 1
ATOM 611 C C . VAL A 1 89 ? -7.943 9.799 -1.060 1.00 95.69 89 VAL A C 1
ATOM 613 O O . VAL A 1 89 ? -7.704 9.394 -2.200 1.00 95.69 89 VAL A O 1
ATOM 616 N N . SER A 1 90 ? -9.002 10.557 -0.778 1.00 93.31 90 SER A N 1
ATOM 617 C CA . SER A 1 90 ? -10.023 10.988 -1.734 1.00 93.31 90 SER A CA 1
ATOM 618 C C . SER A 1 90 ? -9.496 11.763 -2.948 1.00 93.31 90 SER A C 1
ATOM 620 O O . SER A 1 90 ? -10.170 11.780 -3.984 1.00 93.31 90 SER A O 1
ATOM 622 N N . LEU A 1 91 ? -8.297 12.360 -2.867 1.00 92.00 91 LEU A N 1
ATOM 623 C CA . LEU A 1 91 ? -7.650 13.045 -3.993 1.00 92.00 91 LEU A CA 1
ATOM 624 C C . LEU A 1 91 ? -7.129 12.079 -5.062 1.00 92.00 91 LEU A C 1
ATOM 626 O O . LEU A 1 91 ? -6.844 12.502 -6.180 1.00 92.00 91 LEU A O 1
ATOM 630 N N . SER A 1 92 ? -6.992 10.788 -4.754 1.00 94.06 92 SER A N 1
ATOM 631 C CA . SER A 1 92 ? -6.487 9.815 -5.717 1.00 94.06 92 SER A CA 1
ATOM 632 C C . SER A 1 92 ? -7.555 9.414 -6.740 1.00 94.06 92 SER A C 1
ATOM 634 O O . SER A 1 92 ? -8.470 8.629 -6.467 1.00 94.06 92 SER A O 1
ATOM 636 N N . ASP A 1 93 ? -7.379 9.877 -7.978 1.00 93.88 93 ASP A N 1
ATOM 637 C CA . ASP A 1 93 ? -8.155 9.393 -9.123 1.00 93.88 93 ASP A CA 1
ATOM 638 C C . ASP A 1 93 ? -7.944 7.894 -9.371 1.00 93.88 93 ASP A C 1
ATOM 640 O O . ASP A 1 93 ? -8.872 7.208 -9.811 1.00 93.88 93 ASP A O 1
ATOM 644 N N . ALA A 1 94 ? -6.760 7.366 -9.038 1.00 95.94 94 ALA A N 1
ATOM 645 C CA . ALA A 1 94 ? -6.450 5.946 -9.150 1.00 95.94 94 ALA A CA 1
ATOM 646 C C . ALA A 1 94 ? -7.302 5.103 -8.196 1.00 95.94 94 ALA A C 1
ATOM 648 O O . ALA A 1 94 ? -7.967 4.169 -8.645 1.00 95.94 94 ALA A O 1
ATOM 649 N N . VAL A 1 95 ? -7.366 5.474 -6.912 1.00 97.50 95 VAL A N 1
ATOM 650 C CA . VAL A 1 95 ? -8.239 4.817 -5.924 1.00 97.50 95 VAL A CA 1
ATOM 651 C C . VAL A 1 95 ? -9.691 4.860 -6.398 1.00 97.50 95 VAL A C 1
ATOM 653 O O . VAL A 1 95 ? -10.359 3.826 -6.448 1.00 97.50 95 VAL A O 1
ATOM 656 N N . ARG A 1 96 ? -10.172 6.029 -6.845 1.00 97.31 96 ARG A N 1
ATOM 657 C CA . ARG A 1 96 ? -11.554 6.181 -7.325 1.00 97.31 96 ARG A CA 1
ATOM 658 C C . ARG A 1 96 ? -11.847 5.307 -8.549 1.00 97.31 96 ARG A C 1
ATOM 660 O O . ARG A 1 96 ? -12.912 4.697 -8.628 1.00 97.31 96 ARG A O 1
ATOM 667 N N . ALA A 1 97 ? -10.925 5.238 -9.508 1.00 97.69 97 ALA A N 1
ATOM 668 C CA . ALA A 1 97 ? -11.075 4.421 -10.710 1.00 97.69 97 ALA A CA 1
ATOM 669 C C . ALA A 1 97 ? -11.062 2.917 -10.407 1.00 97.69 97 ALA A C 1
ATOM 671 O O . ALA A 1 97 ? -11.873 2.184 -10.973 1.00 97.69 97 ALA A O 1
ATOM 672 N N . LEU A 1 98 ? -10.188 2.465 -9.503 1.00 98.31 98 LEU A N 1
ATOM 673 C CA . LEU A 1 98 ? -10.096 1.061 -9.095 1.00 98.31 98 LEU A CA 1
ATOM 674 C C . LEU A 1 98 ? -11.347 0.607 -8.341 1.00 98.31 98 LEU A C 1
ATOM 676 O O . LEU A 1 98 ? -11.865 -0.469 -8.642 1.00 98.31 98 LEU A O 1
ATOM 680 N N . LYS A 1 99 ? -11.893 1.460 -7.462 1.00 98.19 99 LYS A N 1
ATOM 681 C CA . LYS A 1 99 ? -13.179 1.207 -6.795 1.00 98.19 99 LYS A CA 1
ATOM 682 C C . LYS A 1 99 ? -14.327 1.072 -7.788 1.00 98.19 99 LYS A C 1
ATOM 684 O O . LYS A 1 99 ? -15.063 0.093 -7.747 1.00 98.19 99 LYS A O 1
ATOM 689 N N . ARG A 1 100 ? -14.441 1.994 -8.754 1.00 97.69 100 ARG A N 1
ATOM 690 C CA . ARG A 1 100 ? -15.471 1.907 -9.813 1.00 97.69 100 ARG A CA 1
ATOM 691 C C . ARG A 1 100 ? -15.363 0.642 -10.666 1.00 97.69 100 ARG A C 1
ATOM 693 O O . ARG A 1 100 ? -16.372 0.186 -11.188 1.00 97.69 100 ARG A O 1
ATOM 700 N N . LYS A 1 101 ? -14.156 0.100 -10.834 1.00 97.12 101 LYS A N 1
ATOM 701 C CA . LYS A 1 101 ? -13.904 -1.140 -11.582 1.00 97.12 101 LYS A CA 1
ATOM 702 C C . LYS A 1 101 ? -14.016 -2.406 -10.723 1.00 97.12 101 LYS A C 1
ATOM 704 O O . LYS A 1 101 ? -13.831 -3.491 -11.263 1.00 97.12 101 LYS A O 1
ATOM 709 N N . GLY A 1 102 ? -14.290 -2.289 -9.420 1.00 97.25 102 GLY A N 1
ATOM 710 C CA . GLY A 1 102 ? -14.387 -3.431 -8.506 1.00 97.25 102 GLY A CA 1
ATOM 711 C C . GLY A 1 102 ? -13.058 -4.150 -8.245 1.00 97.25 102 GLY A C 1
ATOM 712 O O . GLY A 1 102 ? -13.065 -5.298 -7.821 1.00 97.25 102 GLY A O 1
ATOM 713 N N . LEU A 1 103 ? -11.920 -3.499 -8.515 1.00 98.12 103 LEU A N 1
ATOM 714 C CA . LEU A 1 103 ? -10.576 -4.034 -8.234 1.00 98.12 103 LEU A CA 1
ATOM 715 C C . LEU A 1 103 ? -10.051 -3.619 -6.850 1.00 98.12 103 LEU A C 1
ATOM 717 O O . LEU A 1 103 ? -8.994 -4.069 -6.413 1.00 98.12 103 LEU A O 1
ATOM 721 N N . LEU A 1 104 ? -10.768 -2.711 -6.195 1.00 98.38 104 LEU A N 1
ATOM 722 C CA . LEU A 1 104 ? -10.493 -2.204 -4.864 1.00 98.38 104 LEU A CA 1
ATOM 723 C C . LEU A 1 104 ? -11.836 -1.979 -4.174 1.00 98.38 104 LEU A C 1
ATOM 725 O O . LEU A 1 104 ? -12.701 -1.319 -4.742 1.00 98.38 104 LEU A O 1
ATOM 729 N N . GLU A 1 105 ? -12.034 -2.513 -2.977 1.00 98.62 105 GLU A N 1
ATOM 730 C CA . GLU A 1 105 ? -13.314 -2.377 -2.273 1.00 98.62 105 GLU A CA 1
ATOM 731 C C . GLU A 1 105 ? -13.290 -1.171 -1.331 1.00 98.62 105 GLU A C 1
ATOM 733 O O . GLU A 1 105 ? -14.178 -0.318 -1.378 1.00 98.62 105 GLU A O 1
ATOM 738 N N . VAL A 1 106 ? -12.229 -1.061 -0.528 1.00 98.50 106 VAL A N 1
ATOM 739 C CA . VAL A 1 106 ? -12.095 -0.029 0.501 1.00 98.50 106 VAL A CA 1
ATOM 740 C C . VAL A 1 106 ? -10.722 0.628 0.459 1.00 98.50 106 VAL A C 1
ATOM 742 O O . VAL A 1 106 ? -9.713 0.004 0.122 1.00 98.50 106 VAL A O 1
ATOM 745 N N . SER A 1 107 ? -10.685 1.897 0.836 1.00 98.56 107 SER A N 1
ATOM 746 C CA . SER A 1 107 ? -9.468 2.661 1.054 1.00 98.56 107 SER A CA 1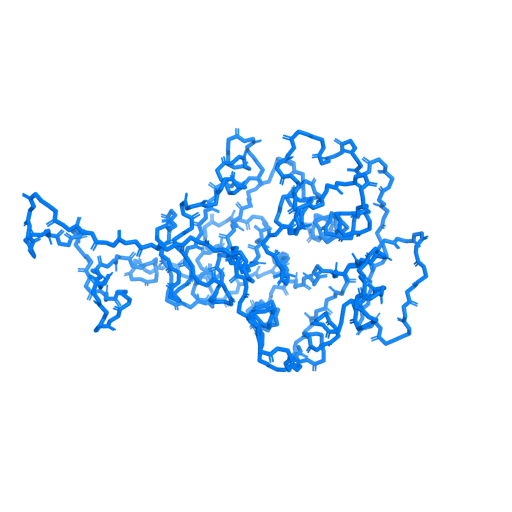
ATOM 747 C C . SER A 1 107 ? -9.381 3.121 2.509 1.00 98.56 107 SER A C 1
ATOM 749 O O . SER A 1 107 ? -10.333 3.660 3.067 1.00 98.56 107 SER A O 1
ATOM 751 N N . VAL A 1 108 ? -8.231 2.891 3.129 1.00 98.50 108 VAL A N 1
ATOM 752 C CA . VAL A 1 108 ? -7.941 3.199 4.526 1.00 98.50 108 VAL A CA 1
ATOM 753 C C . VAL A 1 108 ? -6.894 4.303 4.565 1.00 98.50 108 VAL A C 1
ATOM 755 O O . VAL A 1 108 ? -5.804 4.170 3.999 1.00 98.50 108 VAL A O 1
ATOM 758 N N . ALA A 1 109 ? -7.217 5.393 5.246 1.00 97.94 109 ALA A N 1
ATOM 759 C CA . ALA A 1 109 ? -6.276 6.449 5.567 1.00 97.94 109 ALA A CA 1
ATOM 760 C C . ALA A 1 109 ? -5.524 6.079 6.850 1.00 97.94 109 ALA A C 1
ATOM 762 O O . ALA A 1 109 ? -6.109 6.035 7.933 1.00 97.94 109 ALA A O 1
ATOM 763 N N . VAL A 1 110 ? -4.221 5.814 6.731 1.00 97.94 110 VAL A N 1
ATOM 764 C CA . VAL A 1 110 ? -3.347 5.627 7.894 1.00 97.94 110 VAL A CA 1
ATOM 765 C C . VAL A 1 110 ? -2.749 6.974 8.280 1.00 97.94 110 VAL A C 1
ATOM 767 O O . VAL A 1 110 ? -2.103 7.623 7.450 1.00 97.94 110 VAL A O 1
ATOM 770 N N . SER A 1 111 ? -2.943 7.394 9.532 1.00 94.81 111 SER A N 1
ATOM 771 C CA . SER A 1 111 ? -2.471 8.688 10.037 1.00 94.81 111 SER A CA 1
ATOM 772 C C . SER A 1 111 ? -0.992 8.939 9.695 1.00 94.81 111 SER A C 1
ATOM 774 O O . SER A 1 111 ? -0.163 8.049 9.885 1.00 94.81 111 SER A O 1
ATOM 776 N N . PRO A 1 112 ? -0.630 10.134 9.186 1.00 93.94 112 PRO A N 1
ATOM 777 C CA . PRO A 1 112 ? -1.444 11.342 9.106 1.00 93.94 112 PRO A CA 1
ATOM 778 C C . PRO A 1 112 ? -2.187 11.511 7.765 1.00 93.94 112 PRO A C 1
ATOM 780 O O . PRO A 1 112 ? -2.570 12.628 7.429 1.00 93.94 112 PRO A O 1
ATOM 783 N N . CYS A 1 113 ? -2.393 10.448 6.977 1.00 94.69 113 CYS A N 1
ATOM 784 C CA . CYS A 1 113 ? -3.348 10.509 5.865 1.00 94.69 113 CYS A CA 1
ATOM 785 C C . CYS A 1 113 ? -4.767 10.708 6.414 1.00 94.69 113 CYS A C 1
ATOM 787 O O . CYS A 1 113 ? -5.052 10.323 7.547 1.00 94.69 113 CYS A O 1
ATOM 789 N N . LEU A 1 114 ? -5.660 11.269 5.603 1.00 92.75 114 LEU A N 1
ATOM 790 C CA . LEU A 1 114 ? -7.060 11.498 5.970 1.00 92.75 114 LEU A CA 1
ATOM 791 C C . LEU A 1 114 ? -8.002 11.159 4.814 1.00 92.75 114 LEU A C 1
ATOM 793 O O . LEU A 1 114 ? -7.543 10.844 3.718 1.00 92.75 114 LEU A O 1
ATOM 797 N N . ASP A 1 115 ? -9.308 11.246 5.056 1.00 92.50 115 ASP A N 1
ATOM 798 C CA . ASP A 1 115 ? -10.353 11.144 4.024 1.00 92.50 115 ASP A CA 1
ATOM 799 C C . ASP A 1 115 ? -10.291 9.839 3.205 1.00 92.50 115 ASP A C 1
ATOM 801 O O . ASP A 1 115 ? -10.429 9.829 1.978 1.00 92.50 115 ASP A O 1
ATOM 805 N N . GLY A 1 116 ? -9.998 8.736 3.900 1.00 95.81 116 GLY A N 1
ATOM 806 C CA . GLY A 1 116 ? -10.267 7.381 3.425 1.00 95.81 116 GLY A CA 1
ATOM 807 C C . GLY A 1 116 ? -11.686 6.957 3.801 1.00 95.81 116 GLY A C 1
ATOM 808 O O . GLY A 1 116 ? -12.332 7.592 4.631 1.00 95.81 116 GLY A O 1
ATOM 809 N N . ASP A 1 117 ? -12.158 5.844 3.239 1.00 97.38 117 ASP A N 1
ATOM 810 C CA . ASP A 1 117 ? -13.427 5.233 3.669 1.00 97.38 117 ASP A CA 1
ATOM 811 C C . ASP A 1 117 ? -13.378 4.824 5.149 1.00 97.38 117 ASP A C 1
ATOM 813 O O . ASP A 1 117 ? -14.397 4.786 5.835 1.00 97.38 117 ASP A O 1
ATOM 817 N N . VAL A 1 118 ? -12.169 4.510 5.620 1.00 97.31 118 VAL A N 1
ATOM 818 C CA . VAL A 1 118 ? -11.853 4.150 6.998 1.00 97.31 118 VAL A CA 1
ATOM 819 C C . VAL A 1 118 ? -10.604 4.905 7.436 1.00 97.31 118 VAL A C 1
ATOM 821 O O . VAL A 1 118 ? -9.665 5.076 6.656 1.00 97.31 118 VAL A O 1
ATOM 824 N N . GLN A 1 119 ? -10.581 5.339 8.693 1.00 96.69 119 GLN A N 1
ATOM 825 C CA . GLN A 1 119 ? -9.439 6.005 9.310 1.00 96.69 119 GLN A CA 1
ATOM 826 C C . GLN A 1 119 ? -8.784 5.076 10.340 1.00 96.69 119 GLN A C 1
ATOM 828 O O . GLN A 1 119 ? -9.480 4.503 11.177 1.00 96.69 119 GLN A O 1
ATOM 833 N N . CYS A 1 120 ? -7.456 4.957 10.313 1.00 97.19 120 CYS A N 1
ATOM 834 C CA . CYS A 1 120 ? -6.682 4.201 11.303 1.00 97.19 120 CYS A CA 1
ATOM 835 C C . CYS A 1 120 ? -5.457 4.989 11.778 1.00 97.19 120 CYS A C 1
ATOM 837 O O . CYS A 1 120 ? -4.814 5.696 10.999 1.00 97.19 120 CYS A O 1
ATOM 839 N N . VAL A 1 121 ? -5.100 4.858 13.058 1.00 95.38 121 VAL A N 1
ATOM 840 C CA . VAL A 1 121 ? -3.975 5.592 13.664 1.00 95.38 121 VAL A CA 1
ATOM 841 C C . VAL A 1 121 ? -2.636 5.039 13.189 1.00 95.38 121 VAL A C 1
ATOM 843 O O . VAL A 1 121 ? -1.662 5.778 13.066 1.00 95.38 121 VAL A O 1
ATOM 846 N N . SER A 1 122 ? -2.565 3.737 12.918 1.00 96.31 122 SER A N 1
ATOM 847 C CA . SER A 1 122 ? -1.323 3.071 12.550 1.00 96.31 122 SER A CA 1
ATOM 848 C C . SER A 1 122 ? -1.543 2.024 11.471 1.00 96.31 122 SER A C 1
ATOM 850 O O . SER A 1 122 ? -2.647 1.525 11.260 1.00 96.31 122 SER A O 1
ATOM 852 N N . ILE A 1 123 ? -0.455 1.636 10.813 1.00 97.75 123 ILE A N 1
ATOM 853 C CA . ILE A 1 123 ? -0.491 0.526 9.866 1.00 97.75 123 ILE A CA 1
ATOM 854 C C . ILE A 1 123 ? -0.864 -0.802 10.537 1.00 97.75 123 ILE A C 1
ATOM 856 O O . ILE A 1 123 ? -1.514 -1.636 9.917 1.00 97.75 123 ILE A O 1
ATOM 860 N N . TYR A 1 124 ? -0.500 -0.987 11.808 1.00 98.12 124 TYR A N 1
ATOM 861 C CA . TYR A 1 124 ? -0.824 -2.195 12.562 1.00 98.12 124 TYR A CA 1
ATOM 862 C C . TYR A 1 124 ? -2.330 -2.307 12.801 1.00 98.12 124 TYR A C 1
ATOM 864 O O . TYR A 1 124 ? -2.911 -3.349 12.506 1.00 98.12 124 TYR A O 1
ATOM 872 N N . SER A 1 125 ? -2.969 -1.227 13.267 1.00 97.62 125 SER A N 1
ATOM 873 C CA . SER A 1 125 ? -4.425 -1.196 13.443 1.00 97.62 125 SER A CA 1
ATOM 874 C C . SER A 1 125 ? -5.158 -1.315 12.109 1.00 97.62 125 SER A C 1
ATOM 876 O O . SER A 1 125 ? -6.123 -2.067 12.023 1.00 97.62 125 SER A O 1
ATOM 878 N N . ALA A 1 126 ? -4.653 -0.686 11.045 1.00 98.38 126 ALA A N 1
ATOM 879 C CA . ALA A 1 126 ? -5.230 -0.802 9.708 1.00 98.38 126 ALA A CA 1
ATOM 880 C C . ALA A 1 126 ? -5.173 -2.235 9.146 1.00 98.38 126 ALA A C 1
ATOM 882 O O . ALA A 1 126 ? -6.161 -2.727 8.603 1.00 98.38 126 ALA A O 1
ATOM 883 N N . LEU A 1 127 ? -4.037 -2.925 9.292 1.00 98.69 127 LEU A N 1
ATOM 884 C CA . LEU A 1 127 ? -3.883 -4.321 8.870 1.00 98.69 127 LEU A CA 1
ATOM 885 C C . LEU A 1 127 ? -4.759 -5.261 9.709 1.00 98.69 127 LEU A C 1
ATOM 887 O O . LEU A 1 127 ? -5.447 -6.117 9.156 1.00 98.69 127 LEU A O 1
ATOM 891 N N . ALA A 1 128 ? -4.774 -5.078 11.031 1.00 98.38 128 ALA A N 1
ATOM 892 C CA . ALA A 1 128 ? -5.610 -5.859 11.939 1.00 98.38 128 ALA A CA 1
ATOM 893 C C . ALA A 1 128 ? -7.110 -5.675 11.654 1.00 98.38 128 ALA A C 1
ATOM 895 O O . ALA A 1 128 ? -7.873 -6.644 11.697 1.00 98.38 128 ALA A O 1
ATOM 896 N N . TRP A 1 129 ? -7.524 -4.450 11.324 1.00 98.44 129 TRP A N 1
ATOM 897 C CA . TRP A 1 129 ? -8.883 -4.134 10.896 1.00 98.44 129 TRP A CA 1
ATOM 898 C C . TRP A 1 129 ? -9.219 -4.786 9.552 1.00 98.44 129 TRP A C 1
ATOM 900 O O . TRP A 1 129 ? -10.286 -5.385 9.413 1.00 98.44 129 TRP A O 1
ATOM 910 N N . ALA A 1 130 ? -8.306 -4.730 8.576 1.00 98.25 130 ALA A N 1
ATOM 911 C CA . ALA A 1 130 ? -8.523 -5.344 7.270 1.00 98.25 130 ALA A CA 1
ATOM 912 C C . ALA A 1 130 ? -8.693 -6.872 7.384 1.00 98.25 130 ALA A C 1
ATOM 914 O O . ALA A 1 130 ? -9.597 -7.447 6.778 1.00 98.25 130 ALA A O 1
ATOM 915 N N . ALA A 1 131 ? -7.883 -7.526 8.220 1.00 98.06 131 ALA A N 1
ATOM 916 C CA . ALA A 1 131 ? -8.019 -8.956 8.488 1.00 98.06 131 ALA A CA 1
ATOM 917 C C . ALA A 1 131 ? -9.347 -9.298 9.178 1.00 98.06 131 ALA A C 1
ATOM 919 O O . ALA A 1 131 ? -10.049 -10.205 8.737 1.00 98.06 131 ALA A O 1
ATOM 920 N N . ALA A 1 132 ? -9.738 -8.549 10.213 1.00 97.88 132 ALA A N 1
ATOM 921 C CA . ALA A 1 132 ? -11.024 -8.760 10.880 1.00 97.88 132 ALA A CA 1
ATOM 922 C C . ALA A 1 132 ? -12.231 -8.518 9.960 1.00 97.88 132 ALA A C 1
ATOM 924 O O . ALA A 1 132 ? -13.265 -9.166 10.099 1.00 97.88 132 ALA A O 1
ATOM 925 N N . SER A 1 133 ? -12.080 -7.612 8.993 1.00 97.62 133 SER A N 1
ATOM 926 C CA . SER A 1 133 ? -13.099 -7.301 7.990 1.00 97.62 133 SER A CA 1
ATOM 927 C C . SER A 1 133 ? -13.166 -8.326 6.852 1.00 97.62 133 SER A C 1
ATOM 929 O O . SER A 1 133 ? -14.016 -8.190 5.970 1.00 97.62 133 SER A O 1
ATOM 931 N N . GLY A 1 134 ? -12.296 -9.344 6.851 1.00 96.94 134 GLY A N 1
ATOM 932 C CA . GLY A 1 134 ? -12.295 -10.429 5.870 1.00 96.94 134 GLY A CA 1
ATOM 933 C C . GLY A 1 134 ? -11.863 -9.996 4.469 1.00 96.94 134 GLY A C 1
ATOM 934 O O . GLY A 1 134 ? -12.473 -10.432 3.493 1.00 96.94 134 GLY A O 1
ATOM 935 N N . PHE A 1 135 ? -10.880 -9.096 4.360 1.00 98.44 135 PHE A N 1
ATOM 936 C CA . PHE A 1 135 ? -10.240 -8.801 3.075 1.00 98.44 135 PHE A CA 1
ATOM 937 C C . PHE A 1 135 ? -9.261 -9.916 2.694 1.00 98.44 135 PHE A C 1
ATOM 939 O O . PHE A 1 135 ? -8.433 -10.331 3.506 1.00 98.44 135 PHE A O 1
ATOM 946 N N . ASP A 1 136 ? -9.333 -10.361 1.441 1.00 98.56 136 ASP A N 1
ATOM 947 C CA . ASP A 1 136 ? -8.496 -11.438 0.909 1.00 98.56 136 ASP A CA 1
ATOM 948 C C . ASP A 1 136 ? -7.053 -10.972 0.692 1.00 98.56 136 ASP A C 1
ATOM 950 O O . ASP A 1 136 ? -6.109 -11.731 0.895 1.00 98.56 136 ASP A O 1
ATOM 954 N N . ALA A 1 137 ? -6.869 -9.713 0.287 1.00 98.75 137 ALA A N 1
ATOM 955 C CA . ALA A 1 137 ? -5.560 -9.111 0.070 1.00 98.75 137 ALA A CA 1
ATOM 956 C C . ALA A 1 137 ? -5.533 -7.643 0.499 1.00 98.75 137 ALA A C 1
ATOM 958 O O . ALA A 1 137 ? -6.530 -6.918 0.416 1.00 98.75 137 ALA A O 1
ATOM 959 N N . VAL A 1 138 ? -4.348 -7.183 0.895 1.00 98.88 138 VAL A N 1
ATOM 960 C CA . VAL A 1 138 ? -4.111 -5.784 1.250 1.00 98.88 138 VAL A CA 1
ATOM 961 C C . VAL A 1 138 ? -3.034 -5.193 0.350 1.00 98.88 138 VAL A C 1
ATOM 963 O O . VAL A 1 138 ? -1.979 -5.791 0.151 1.00 98.88 138 VAL A O 1
ATOM 966 N N . VAL A 1 139 ? -3.272 -3.996 -0.181 1.00 98.88 139 VAL A N 1
ATOM 967 C CA . VAL A 1 139 ? -2.265 -3.203 -0.891 1.00 98.88 139 VAL A CA 1
ATOM 968 C C . VAL A 1 139 ? -1.914 -1.997 -0.034 1.00 98.88 139 VAL A C 1
ATOM 970 O O . VAL A 1 139 ? -2.756 -1.164 0.269 1.00 98.88 139 VAL A O 1
ATOM 973 N N . CYS A 1 140 ? -0.655 -1.877 0.346 1.00 98.69 140 CYS A N 1
ATOM 974 C CA . CYS A 1 140 ? -0.119 -0.756 1.100 1.00 98.69 140 CYS A CA 1
ATOM 975 C C . CYS A 1 140 ? 0.687 0.136 0.159 1.00 98.69 140 CYS A C 1
ATOM 977 O O . CYS A 1 140 ? 1.499 -0.360 -0.620 1.00 98.69 140 CYS A O 1
ATOM 979 N N . GLY A 1 141 ? 0.532 1.454 0.237 1.00 96.88 141 GLY A N 1
ATOM 980 C CA . GLY A 1 141 ? 1.351 2.359 -0.565 1.00 96.88 141 GLY A CA 1
ATOM 981 C C . GLY A 1 141 ? 1.281 3.798 -0.096 1.00 96.88 141 GLY A C 1
ATOM 982 O O . GLY A 1 141 ? 0.328 4.206 0.553 1.00 96.88 141 GLY A O 1
ATOM 983 N N . VAL A 1 142 ? 2.285 4.593 -0.443 1.00 94.38 142 VAL A N 1
ATOM 984 C CA . VAL A 1 142 ? 2.251 6.042 -0.197 1.00 94.38 142 VAL A CA 1
ATOM 985 C C . VAL A 1 142 ? 1.218 6.734 -1.092 1.00 94.38 142 VAL A C 1
ATOM 987 O O . VAL A 1 142 ? 0.878 6.221 -2.163 1.00 94.38 142 VAL A O 1
ATOM 990 N N . GLY A 1 143 ? 0.746 7.909 -0.672 1.00 91.12 143 GLY A N 1
ATOM 991 C CA . GLY A 1 143 ? 0.001 8.813 -1.549 1.00 91.12 143 GLY A CA 1
ATOM 992 C C . GLY A 1 143 ? 0.884 9.422 -2.653 1.00 91.12 143 GLY A C 1
ATOM 993 O O . GLY A 1 143 ? 2.107 9.215 -2.674 1.00 91.12 143 GLY A O 1
ATOM 994 N N . PRO A 1 144 ? 0.287 10.148 -3.617 1.00 86.69 144 PRO A N 1
ATOM 995 C CA . PRO A 1 144 ? 1.048 10.859 -4.642 1.00 86.69 144 PRO A CA 1
ATOM 996 C C . PRO A 1 144 ? 1.939 11.951 -4.021 1.00 86.69 144 PRO A C 1
ATOM 998 O O . PRO A 1 144 ? 1.708 12.399 -2.905 1.00 86.69 144 PRO A O 1
ATOM 1001 N N . GLY A 1 145 ? 2.978 12.387 -4.742 1.00 81.19 145 GLY A N 1
ATOM 1002 C CA . GLY A 1 145 ? 3.869 13.450 -4.247 1.00 81.19 145 GLY A CA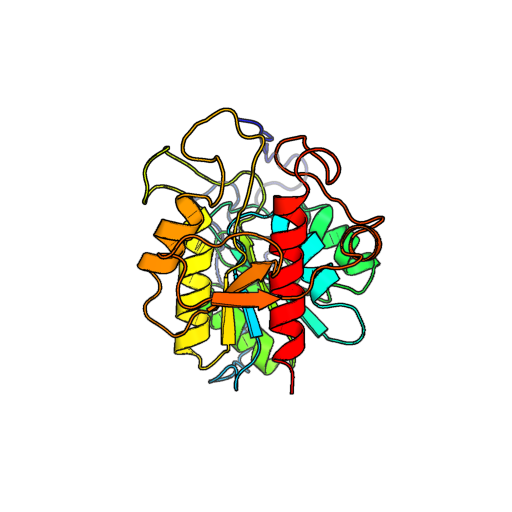 1
ATOM 1003 C C . GLY A 1 145 ? 4.796 13.009 -3.107 1.00 81.19 145 GLY A C 1
ATOM 1004 O O . GLY A 1 145 ? 4.944 13.712 -2.114 1.00 81.19 145 GLY A O 1
ATOM 1005 N N . ILE A 1 146 ? 5.420 11.836 -3.250 1.00 85.25 146 ILE A N 1
ATOM 1006 C CA . ILE A 1 146 ? 6.320 11.256 -2.245 1.00 85.25 146 ILE A CA 1
ATOM 1007 C C . ILE A 1 146 ? 7.398 12.243 -1.763 1.00 85.25 146 ILE A C 1
ATOM 1009 O O . ILE A 1 146 ? 8.058 12.913 -2.564 1.00 85.25 146 ILE A O 1
ATOM 1013 N N . VAL A 1 147 ? 7.626 12.281 -0.449 1.00 84.69 147 VAL A N 1
ATOM 1014 C CA . VAL A 1 147 ? 8.709 13.075 0.149 1.00 84.69 147 VAL A CA 1
ATOM 1015 C C . VAL A 1 147 ? 10.063 12.486 -0.252 1.00 84.69 147 VAL A C 1
ATOM 1017 O O . VAL A 1 147 ? 10.240 11.266 -0.260 1.00 84.69 147 VAL A O 1
ATOM 1020 N N . GLY A 1 148 ? 11.046 13.333 -0.551 1.00 86.56 148 GLY A N 1
ATOM 1021 C CA . GLY A 1 148 ? 12.404 12.883 -0.843 1.00 86.56 148 GLY A CA 1
ATOM 1022 C C . GLY A 1 148 ? 13.441 13.983 -0.658 1.00 86.56 148 GLY A C 1
ATOM 1023 O O . GLY A 1 148 ? 13.312 15.062 -1.226 1.00 86.56 148 GLY A O 1
ATOM 1024 N N . THR A 1 149 ? 14.497 13.682 0.094 1.00 86.81 149 THR A N 1
ATOM 1025 C CA . THR A 1 149 ? 15.647 14.573 0.336 1.00 86.81 149 THR A CA 1
ATOM 1026 C C . THR A 1 149 ? 16.881 14.185 -0.483 1.00 86.81 149 THR A C 1
ATOM 1028 O O . THR A 1 149 ? 17.958 14.736 -0.288 1.00 86.81 149 THR A O 1
ATOM 1031 N N . ALA A 1 150 ? 16.729 13.219 -1.397 1.00 82.19 150 ALA A N 1
ATOM 1032 C CA . ALA A 1 150 ? 17.802 12.564 -2.148 1.00 82.19 150 ALA A CA 1
ATOM 1033 C C . ALA A 1 150 ? 18.787 11.723 -1.309 1.00 82.19 150 ALA A C 1
ATOM 1035 O O . ALA A 1 150 ? 19.749 11.205 -1.876 1.00 82.19 150 ALA A O 1
ATOM 1036 N N . SER A 1 151 ? 18.542 11.530 -0.008 1.00 86.62 151 SER A N 1
ATOM 1037 C CA . SER A 1 151 ? 19.276 10.551 0.800 1.00 86.62 151 SER A CA 1
ATOM 1038 C C . SER A 1 151 ? 18.625 9.165 0.751 1.00 86.62 151 SER A C 1
ATOM 1040 O O . SER A 1 151 ? 17.453 9.019 0.401 1.00 86.62 151 SER A O 1
ATOM 1042 N N . THR A 1 152 ? 19.387 8.138 1.129 1.00 86.00 152 THR A N 1
ATOM 1043 C CA . THR A 1 152 ? 18.925 6.740 1.166 1.00 86.00 152 THR A CA 1
ATOM 1044 C C . THR A 1 152 ? 17.836 6.490 2.205 1.00 86.00 152 THR A C 1
ATOM 1046 O O . THR A 1 152 ? 17.031 5.586 2.023 1.00 86.00 152 THR A O 1
ATOM 1049 N N . LEU A 1 153 ? 17.802 7.283 3.279 1.00 90.38 153 LEU A N 1
ATOM 1050 C CA . LEU A 1 153 ? 16.855 7.118 4.387 1.00 90.38 153 LEU A CA 1
ATOM 1051 C C . LEU A 1 153 ? 15.795 8.228 4.456 1.00 90.38 153 LEU A C 1
ATOM 1053 O O . LEU A 1 153 ? 14.792 8.098 5.148 1.00 90.38 153 LEU A O 1
ATOM 1057 N N . GLY A 1 154 ? 16.003 9.333 3.743 1.00 89.88 154 GLY A N 1
ATOM 1058 C CA . GLY A 1 154 ? 15.146 10.515 3.770 1.00 89.88 154 GLY A CA 1
ATOM 1059 C C . GLY A 1 154 ? 14.130 10.531 2.636 1.00 89.88 154 GLY A C 1
ATOM 1060 O O . GLY A 1 154 ? 14.034 11.518 1.907 1.00 89.88 154 GLY A O 1
ATOM 1061 N N . HIS A 1 155 ? 13.387 9.441 2.446 1.00 91.31 155 HIS A N 1
ATOM 1062 C CA . HIS A 1 155 ? 12.327 9.385 1.444 1.00 91.31 155 HIS A CA 1
ATOM 1063 C C . HIS A 1 155 ? 11.090 8.633 1.940 1.00 91.31 155 HIS A C 1
ATOM 1065 O O . HIS A 1 155 ? 11.173 7.655 2.681 1.00 91.31 155 HIS A O 1
ATOM 1071 N N . GLY A 1 156 ? 9.921 9.037 1.448 1.00 91.88 156 GLY A N 1
ATOM 1072 C CA . GLY A 1 156 ? 8.637 8.460 1.835 1.00 91.88 156 GLY A CA 1
ATOM 1073 C C . GLY A 1 156 ? 8.457 6.990 1.462 1.00 91.88 156 GLY A C 1
ATOM 1074 O O . GLY A 1 156 ? 7.688 6.277 2.097 1.00 91.88 156 GLY A O 1
ATOM 1075 N N . GLY A 1 157 ? 9.202 6.507 0.464 1.00 92.81 157 GLY A N 1
ATOM 1076 C CA . GLY A 1 157 ? 9.112 5.120 -0.015 1.00 92.81 157 GLY A CA 1
ATOM 1077 C C . GLY A 1 157 ? 9.432 4.065 1.049 1.00 92.81 157 GLY A C 1
ATOM 1078 O O . GLY A 1 157 ? 8.993 2.928 0.909 1.00 92.81 157 GLY A O 1
ATOM 1079 N N . LEU A 1 158 ? 10.118 4.441 2.139 1.00 95.06 158 LEU A N 1
ATOM 1080 C CA . LEU A 1 158 ? 10.351 3.565 3.293 1.00 95.06 158 LEU A CA 1
ATOM 1081 C C . LEU A 1 158 ? 9.066 3.191 4.047 1.00 95.06 158 LEU A C 1
ATOM 1083 O O . LEU A 1 158 ? 9.071 2.249 4.836 1.00 95.06 158 LEU A O 1
ATOM 1087 N N . ALA A 1 159 ? 7.941 3.856 3.776 1.00 96.12 159 ALA A N 1
ATOM 1088 C CA . ALA A 1 159 ? 6.642 3.406 4.263 1.00 96.12 159 ALA A CA 1
ATOM 1089 C C . ALA A 1 159 ? 6.306 1.975 3.790 1.00 96.12 159 ALA A C 1
ATOM 1091 O O . ALA A 1 159 ? 5.649 1.231 4.514 1.00 96.12 159 ALA A O 1
ATOM 1092 N N . ALA A 1 160 ? 6.811 1.544 2.625 1.00 96.06 160 ALA A N 1
ATOM 1093 C CA . ALA A 1 160 ? 6.676 0.161 2.164 1.00 96.06 160 ALA A CA 1
ATOM 1094 C C . ALA A 1 160 ? 7.390 -0.837 3.096 1.00 96.06 160 ALA A C 1
ATOM 1096 O O . ALA A 1 160 ? 6.852 -1.903 3.379 1.00 96.06 160 ALA A O 1
ATOM 1097 N N . THR A 1 161 ? 8.561 -0.479 3.630 1.00 96.62 161 THR A N 1
ATOM 1098 C CA . THR A 1 161 ? 9.275 -1.281 4.638 1.00 96.62 161 THR A CA 1
ATOM 1099 C C . THR A 1 161 ? 8.480 -1.384 5.929 1.00 96.62 161 THR A C 1
ATOM 1101 O O . THR A 1 161 ? 8.367 -2.462 6.505 1.00 96.62 161 THR A O 1
ATOM 1104 N N . GLN A 1 162 ? 7.892 -0.273 6.383 1.00 96.81 162 GLN A N 1
ATOM 1105 C CA . GLN A 1 162 ? 7.041 -0.275 7.575 1.00 96.81 162 GLN A CA 1
ATOM 1106 C C . GLN A 1 162 ? 5.839 -1.211 7.387 1.00 96.81 162 GLN A C 1
ATOM 1108 O O . GLN A 1 162 ? 5.495 -1.947 8.308 1.00 96.81 162 GLN A O 1
ATOM 1113 N N . ALA A 1 163 ? 5.260 -1.250 6.183 1.00 98.12 163 ALA A N 1
ATOM 1114 C CA . ALA A 1 163 ? 4.208 -2.196 5.824 1.00 98.12 163 ALA A CA 1
ATOM 1115 C C . ALA A 1 163 ? 4.661 -3.648 5.832 1.00 98.12 163 ALA A C 1
ATOM 1117 O O . ALA A 1 163 ? 3.985 -4.482 6.431 1.00 98.12 163 ALA A O 1
ATOM 1118 N N . ALA A 1 164 ? 5.813 -3.945 5.235 1.00 98.31 164 ALA A N 1
ATOM 1119 C CA . ALA A 1 164 ? 6.357 -5.295 5.228 1.00 98.31 164 ALA A CA 1
ATOM 1120 C C . ALA A 1 164 ? 6.653 -5.796 6.652 1.00 98.31 164 ALA A C 1
ATOM 1122 O O . ALA A 1 164 ? 6.298 -6.923 7.003 1.00 98.31 164 ALA A O 1
ATOM 1123 N N . ASN A 1 165 ? 7.232 -4.942 7.499 1.00 98.31 165 ASN A N 1
ATOM 1124 C CA . ASN A 1 165 ? 7.522 -5.268 8.894 1.00 98.31 165 ASN A CA 1
ATOM 1125 C C . ASN A 1 165 ? 6.240 -5.467 9.711 1.00 98.31 165 ASN A C 1
ATOM 1127 O O . ASN A 1 165 ? 6.141 -6.448 10.445 1.00 98.31 165 ASN A O 1
ATOM 1131 N N . ALA A 1 166 ? 5.241 -4.595 9.551 1.00 98.25 166 ALA A N 1
ATOM 1132 C CA . ALA A 1 166 ? 3.964 -4.727 10.250 1.00 98.25 166 ALA A CA 1
ATOM 1133 C C . ALA A 1 166 ? 3.200 -5.989 9.824 1.00 98.25 166 ALA A C 1
ATOM 1135 O O . ALA A 1 166 ? 2.712 -6.733 10.673 1.00 98.25 166 ALA A O 1
ATOM 1136 N N . ALA A 1 167 ? 3.155 -6.273 8.521 1.00 98.50 167 ALA A N 1
ATOM 1137 C CA . ALA A 1 167 ? 2.554 -7.491 7.995 1.00 98.50 167 ALA A CA 1
ATOM 1138 C C . ALA A 1 167 ? 3.265 -8.742 8.525 1.00 98.50 167 ALA A C 1
ATOM 1140 O O . ALA A 1 167 ? 2.599 -9.657 9.001 1.00 98.50 167 ALA A O 1
ATOM 1141 N N . SER A 1 168 ? 4.603 -8.757 8.517 1.00 98.25 168 SER A N 1
ATOM 1142 C CA . SER A 1 168 ? 5.393 -9.862 9.077 1.00 98.25 168 SER A CA 1
ATOM 1143 C C . SER A 1 168 ? 5.106 -10.073 10.563 1.00 98.25 168 SER A C 1
ATOM 1145 O O . SER A 1 168 ? 4.865 -11.199 10.990 1.00 98.25 168 SER A O 1
ATOM 1147 N N . ALA A 1 169 ? 5.093 -8.994 11.351 1.00 98.19 169 ALA A N 1
ATOM 1148 C CA . ALA A 1 169 ? 4.853 -9.046 12.791 1.00 98.19 169 ALA A CA 1
ATOM 1149 C C . ALA A 1 169 ? 3.455 -9.581 13.142 1.00 98.19 169 ALA A C 1
ATOM 1151 O O . ALA A 1 169 ? 3.290 -10.238 14.166 1.00 98.19 169 ALA A O 1
ATOM 1152 N N . LEU A 1 170 ? 2.460 -9.336 12.283 1.00 97.94 170 LEU A N 1
ATOM 1153 C CA . LEU A 1 170 ? 1.090 -9.828 12.449 1.00 97.94 170 LEU A CA 1
ATOM 1154 C C . LEU A 1 170 ? 0.846 -11.191 11.764 1.00 97.94 170 LEU A C 1
ATOM 1156 O O . LEU A 1 170 ? -0.283 -11.685 11.751 1.00 97.94 170 LEU A O 1
ATOM 1160 N N . GLY A 1 171 ? 1.880 -11.829 11.205 1.00 98.00 171 GLY A N 1
ATOM 1161 C CA . GLY A 1 171 ? 1.780 -13.151 10.575 1.00 98.00 171 GLY A CA 1
ATOM 1162 C C . GLY A 1 171 ? 1.121 -13.149 9.191 1.00 98.00 171 GLY A C 1
ATOM 1163 O O . GLY A 1 171 ? 0.450 -14.115 8.834 1.00 98.00 171 GLY A O 1
ATOM 1164 N N . GLY A 1 172 ? 1.253 -12.061 8.433 1.00 98.06 172 GLY A N 1
ATOM 1165 C CA . GLY A 1 172 ? 0.868 -11.979 7.020 1.00 98.06 172 GLY A CA 1
ATOM 1166 C C . GLY A 1 172 ? 1.992 -12.390 6.067 1.00 98.06 172 GLY A C 1
ATOM 1167 O O . GLY A 1 172 ? 3.085 -12.765 6.493 1.00 98.06 172 GLY A O 1
ATOM 1168 N N . SER A 1 173 ? 1.726 -12.269 4.765 1.00 98.44 173 SER A N 1
ATOM 1169 C CA . SER A 1 173 ? 2.671 -12.619 3.693 1.00 98.44 173 SER A CA 1
ATOM 1170 C C . SER A 1 173 ? 3.035 -11.377 2.867 1.00 98.44 173 SER A C 1
ATOM 1172 O O . SER A 1 173 ? 2.379 -11.100 1.857 1.00 98.44 173 SER A O 1
ATOM 1174 N N . PRO A 1 174 ? 4.016 -10.556 3.282 1.00 98.50 174 PRO A N 1
ATOM 1175 C CA . PRO A 1 174 ? 4.293 -9.316 2.575 1.00 98.50 174 PRO A CA 1
ATOM 1176 C C . PRO A 1 174 ? 5.083 -9.539 1.282 1.00 98.50 174 PRO A C 1
ATOM 1178 O O . PRO A 1 174 ? 6.088 -10.253 1.233 1.00 98.50 174 PRO A O 1
ATOM 1181 N N . VAL A 1 175 ? 4.637 -8.849 0.236 1.00 98.62 175 VAL A N 1
ATOM 1182 C CA . VAL A 1 175 ? 5.233 -8.850 -1.100 1.00 98.62 175 VAL A CA 1
ATOM 1183 C C . VAL A 1 175 ? 5.697 -7.439 -1.430 1.00 98.62 175 VAL A C 1
ATOM 1185 O O . VAL A 1 175 ? 4.887 -6.517 -1.500 1.00 98.62 175 VAL A O 1
ATOM 1188 N N . LEU A 1 176 ? 6.990 -7.241 -1.663 1.00 97.94 176 LEU A N 1
ATOM 1189 C CA . LEU A 1 176 ? 7.527 -5.943 -2.065 1.00 97.94 176 LEU A CA 1
ATOM 1190 C C . LEU A 1 176 ? 7.336 -5.731 -3.573 1.00 97.94 176 LEU A C 1
ATOM 1192 O O . LEU A 1 176 ? 7.840 -6.510 -4.387 1.00 97.94 176 LEU A O 1
ATOM 1196 N N . ALA A 1 177 ? 6.654 -4.646 -3.950 1.00 96.69 177 ALA A N 1
ATOM 1197 C CA . ALA A 1 177 ? 6.530 -4.233 -5.343 1.00 96.69 177 ALA A CA 1
ATOM 1198 C C . ALA A 1 177 ? 7.808 -3.517 -5.797 1.00 96.69 177 ALA A C 1
ATOM 1200 O O . ALA A 1 177 ? 8.057 -2.352 -5.463 1.00 96.69 177 ALA A O 1
ATOM 1201 N N . VAL A 1 178 ? 8.625 -4.220 -6.579 1.00 93.75 178 VAL A N 1
ATOM 1202 C CA . VAL A 1 178 ? 9.919 -3.721 -7.048 1.00 93.75 178 VAL A CA 1
ATOM 1203 C C . VAL A 1 178 ? 9.724 -2.583 -8.048 1.00 93.75 178 VAL A C 1
ATOM 1205 O O . VAL A 1 178 ? 8.900 -2.663 -8.961 1.00 93.75 178 VAL A O 1
ATOM 1208 N N . ARG A 1 179 ? 10.497 -1.506 -7.883 1.00 90.44 179 ARG A N 1
ATOM 1209 C CA . ARG A 1 179 ? 10.530 -0.390 -8.827 1.00 90.44 179 ARG A CA 1
ATOM 1210 C C . ARG A 1 179 ? 11.662 -0.605 -9.824 1.00 90.44 179 ARG A C 1
ATOM 1212 O O . ARG A 1 179 ? 12.834 -0.523 -9.451 1.00 90.44 179 ARG A O 1
ATOM 1219 N N . ILE A 1 180 ? 11.294 -0.802 -11.085 1.00 88.12 180 ILE A N 1
ATOM 1220 C CA . ILE A 1 180 ? 12.215 -0.930 -12.216 1.00 88.12 180 ILE A CA 1
ATOM 1221 C C . ILE A 1 180 ? 11.950 0.236 -13.162 1.00 88.12 180 ILE A C 1
ATOM 1223 O O . ILE A 1 180 ? 10.795 0.501 -13.476 1.00 88.12 180 ILE A O 1
ATOM 1227 N N . SER A 1 181 ? 12.990 0.948 -13.589 1.00 78.06 181 SER A N 1
ATOM 1228 C CA . SER A 1 181 ? 12.871 1.941 -14.660 1.00 78.06 181 SER A CA 1
ATOM 1229 C C . SER A 1 181 ? 14.139 1.943 -15.505 1.00 78.06 181 SER A C 1
ATOM 1231 O O . SER A 1 181 ? 15.253 1.972 -14.981 1.00 78.06 181 SER A O 1
ATOM 1233 N N . THR A 1 182 ? 13.989 1.880 -16.826 1.00 64.44 182 THR A N 1
ATOM 1234 C CA . THR A 1 182 ? 15.117 1.871 -17.776 1.00 64.44 182 THR A CA 1
ATOM 1235 C C . THR A 1 182 ? 15.346 3.228 -18.442 1.00 64.44 182 THR A C 1
ATOM 1237 O O . THR A 1 182 ? 16.436 3.471 -18.953 1.00 64.44 182 THR A O 1
ATOM 1240 N N . GLN A 1 183 ? 14.360 4.130 -18.391 1.00 56.94 183 GLN A N 1
ATOM 1241 C CA . GLN A 1 183 ? 14.376 5.439 -19.064 1.00 56.94 183 GLN A CA 1
ATOM 1242 C C . GLN A 1 183 ? 14.776 6.609 -18.156 1.00 56.94 183 GLN A C 1
ATOM 1244 O O . GLN A 1 183 ? 14.752 7.771 -18.561 1.00 56.94 183 GLN A O 1
ATOM 1249 N N . GLU A 1 184 ? 15.136 6.344 -16.903 1.00 56.88 184 GLU A N 1
ATOM 1250 C CA . GLU A 1 184 ? 15.458 7.417 -15.974 1.00 56.88 184 GLU A CA 1
ATOM 1251 C C . GLU A 1 184 ? 16.852 8.010 -16.279 1.00 56.88 184 GLU A C 1
ATOM 1253 O O . GLU A 1 184 ? 17.865 7.306 -16.343 1.00 56.88 184 GLU A O 1
ATOM 1258 N N . SER A 1 185 ? 16.912 9.332 -16.480 1.00 47.19 185 SER A N 1
ATOM 1259 C CA . SER A 1 185 ? 18.145 10.056 -16.850 1.00 47.19 185 SER A CA 1
ATOM 1260 C C . SER A 1 185 ? 19.181 10.108 -15.724 1.00 47.19 185 SER A C 1
ATOM 1262 O O . SER A 1 185 ? 20.363 10.341 -15.964 1.00 47.19 185 SER A O 1
ATOM 1264 N N . ARG A 1 186 ? 18.743 9.869 -14.485 1.00 54.19 186 ARG A N 1
ATOM 1265 C CA . ARG A 1 186 ? 19.582 9.841 -13.285 1.00 54.19 186 ARG A CA 1
ATOM 1266 C C . ARG A 1 186 ? 20.126 8.431 -13.091 1.00 54.19 186 ARG A C 1
ATOM 1268 O O . ARG A 1 186 ? 19.359 7.515 -12.817 1.00 54.19 186 ARG A O 1
ATOM 1275 N N . GLU A 1 187 ? 21.445 8.280 -13.156 1.00 50.09 187 GLU A N 1
ATOM 1276 C CA . GLU A 1 187 ? 22.158 6.993 -13.106 1.00 50.09 187 GLU A CA 1
ATOM 1277 C C . GLU A 1 187 ? 21.712 6.082 -11.942 1.00 50.09 187 GLU A C 1
ATOM 1279 O O . GLU A 1 187 ? 21.456 4.900 -12.142 1.00 50.09 187 GLU A O 1
ATOM 1284 N N . ARG A 1 188 ? 21.449 6.657 -10.756 1.00 49.50 188 ARG A N 1
ATOM 1285 C CA . ARG A 1 188 ? 20.943 5.952 -9.553 1.00 49.50 188 ARG A CA 1
ATOM 1286 C C . ARG A 1 188 ? 19.519 5.371 -9.643 1.00 49.50 188 ARG A C 1
ATOM 1288 O O . ARG A 1 188 ? 19.013 4.832 -8.655 1.00 49.50 188 ARG A O 1
ATOM 1295 N N . HIS A 1 189 ? 18.819 5.576 -10.752 1.00 51.38 189 HIS A N 1
ATOM 1296 C CA . HIS A 1 189 ? 17.459 5.089 -10.985 1.00 51.38 189 HIS A CA 1
ATOM 1297 C C . HIS A 1 189 ? 17.340 4.216 -12.243 1.00 51.38 189 HIS A C 1
ATOM 1299 O O . HIS A 1 189 ? 16.227 3.816 -12.576 1.00 51.38 189 HIS A O 1
ATOM 1305 N N . ARG A 1 190 ? 18.447 3.930 -12.941 1.00 57.69 190 ARG A N 1
ATOM 1306 C CA . ARG A 1 190 ? 18.450 2.961 -14.040 1.00 57.69 190 ARG A CA 1
ATOM 1307 C C . ARG A 1 190 ? 18.475 1.546 -13.472 1.00 57.69 190 ARG A C 1
ATOM 1309 O O . ARG A 1 190 ? 19.286 1.241 -12.601 1.00 57.69 190 ARG A O 1
ATOM 1316 N N . GLY A 1 191 ? 17.595 0.687 -13.972 1.00 72.88 191 GLY A N 1
ATOM 1317 C CA . GLY A 1 191 ? 17.420 -0.665 -13.449 1.00 72.88 191 GLY A CA 1
ATOM 1318 C C . GLY A 1 191 ? 16.578 -0.668 -12.173 1.00 72.88 191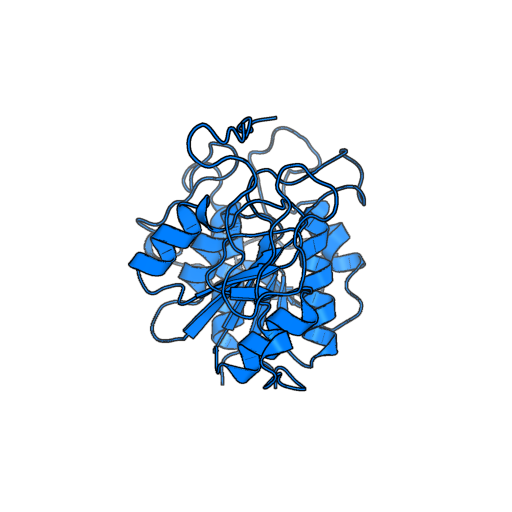 GLY A C 1
ATOM 1319 O O . GLY A 1 191 ? 15.551 0.009 -12.099 1.00 72.88 191 GLY A O 1
ATOM 1320 N N . VAL A 1 192 ? 16.982 -1.455 -11.175 1.00 76.69 192 VAL A N 1
ATOM 1321 C CA . VAL A 1 192 ? 16.255 -1.541 -9.900 1.00 76.69 192 VAL A CA 1
ATOM 1322 C C . VAL A 1 192 ? 16.559 -0.318 -9.039 1.00 76.69 192 VAL A C 1
ATOM 1324 O O . VAL A 1 192 ? 17.716 0.028 -8.806 1.00 76.69 192 VAL A O 1
ATOM 1327 N N . SER A 1 193 ? 15.515 0.343 -8.541 1.00 79.56 193 SER A N 1
ATOM 1328 C CA . SER A 1 193 ? 15.663 1.562 -7.747 1.00 79.56 193 SER A CA 1
ATOM 1329 C C . SER A 1 193 ? 16.425 1.320 -6.440 1.00 79.56 193 SER A C 1
ATOM 1331 O O . SER A 1 193 ? 16.117 0.393 -5.691 1.00 79.56 193 SER A O 1
ATOM 1333 N N . HIS A 1 194 ? 17.336 2.233 -6.091 1.00 77.69 194 HIS A N 1
ATOM 1334 C CA . HIS A 1 194 ? 17.985 2.238 -4.776 1.00 77.69 194 HIS A CA 1
ATOM 1335 C C . HIS A 1 194 ? 16.984 2.346 -3.610 1.00 77.69 194 HIS A C 1
ATOM 1337 O O . HIS A 1 194 ? 17.272 1.840 -2.532 1.00 77.69 194 HIS A O 1
ATOM 1343 N N . HIS A 1 195 ? 15.793 2.927 -3.823 1.00 83.25 195 HIS A N 1
ATOM 1344 C CA . HIS A 1 195 ? 14.719 2.908 -2.823 1.00 83.25 195 HIS A CA 1
ATOM 1345 C C . HIS A 1 195 ? 14.211 1.486 -2.556 1.00 83.25 195 HIS A C 1
ATOM 1347 O O . HIS A 1 195 ? 13.904 1.162 -1.417 1.00 83.25 195 HIS A O 1
ATOM 1353 N N . THR A 1 196 ? 14.132 0.624 -3.579 1.00 85.44 196 THR A N 1
ATOM 1354 C CA . THR A 1 196 ? 13.766 -0.789 -3.386 1.00 85.44 196 THR A CA 1
ATOM 1355 C C . THR A 1 196 ? 14.849 -1.519 -2.603 1.00 85.44 196 THR A C 1
ATOM 1357 O O . THR A 1 196 ? 14.520 -2.269 -1.691 1.00 85.44 196 THR A O 1
ATOM 1360 N N . LYS A 1 197 ? 16.127 -1.265 -2.913 1.00 89.00 197 LYS A N 1
ATOM 1361 C CA . LYS A 1 197 ? 17.248 -1.844 -2.165 1.00 89.00 197 LYS A CA 1
ATOM 1362 C C . LYS A 1 197 ? 17.210 -1.445 -0.687 1.00 89.00 197 LYS A C 1
ATOM 1364 O O . LYS A 1 197 ? 17.155 -2.320 0.167 1.00 89.00 197 LYS A O 1
ATOM 1369 N N . ALA A 1 198 ? 17.146 -0.142 -0.406 1.00 88.25 198 ALA A N 1
ATOM 1370 C CA . ALA A 1 198 ? 17.058 0.373 0.959 1.00 88.25 198 ALA A CA 1
ATOM 1371 C C . ALA A 1 198 ? 15.820 -0.163 1.692 1.00 88.25 198 ALA A C 1
ATOM 1373 O O . ALA A 1 198 ? 15.898 -0.529 2.862 1.00 88.25 198 ALA A O 1
ATOM 1374 N N . ALA A 1 199 ? 14.680 -0.254 0.998 1.00 90.06 199 ALA A N 1
ATOM 1375 C CA . ALA A 1 199 ? 13.462 -0.778 1.592 1.00 90.06 199 ALA A CA 1
ATOM 1376 C C . ALA A 1 199 ? 13.599 -2.250 2.005 1.00 90.06 199 ALA A C 1
ATOM 1378 O O . ALA A 1 199 ? 13.133 -2.612 3.085 1.00 90.06 199 ALA A O 1
ATOM 1379 N N . LEU A 1 200 ? 14.237 -3.072 1.166 1.00 91.75 200 LEU A N 1
ATOM 1380 C CA . LEU A 1 200 ? 14.466 -4.492 1.419 1.00 91.75 200 LEU A CA 1
ATOM 1381 C C . LEU A 1 200 ? 15.485 -4.715 2.548 1.00 91.75 200 LEU A C 1
ATOM 1383 O O . LEU A 1 200 ? 15.222 -5.513 3.438 1.00 91.75 200 LEU A O 1
ATOM 1387 N N . GLU A 1 201 ? 16.594 -3.969 2.561 1.00 92.94 201 GLU A N 1
ATOM 1388 C CA . GLU A 1 201 ? 17.638 -4.055 3.602 1.00 92.94 201 GLU A CA 1
ATOM 1389 C C . GLU A 1 201 ? 17.125 -3.699 5.008 1.00 92.94 201 GLU A C 1
ATOM 1391 O O . GLU A 1 201 ? 17.659 -4.177 6.005 1.00 92.94 201 GLU A O 1
ATOM 1396 N N . LEU A 1 202 ? 16.083 -2.867 5.097 1.00 95.69 202 LEU A N 1
ATOM 1397 C CA . LEU A 1 202 ? 15.457 -2.462 6.359 1.00 95.69 202 LEU A CA 1
ATOM 1398 C C . LEU A 1 202 ? 14.275 -3.358 6.777 1.00 95.69 202 LEU A C 1
ATOM 1400 O O . LEU A 1 202 ? 13.663 -3.125 7.827 1.00 95.69 202 LEU A O 1
ATOM 1404 N N . CYS A 1 203 ? 13.912 -4.355 5.967 1.00 95.50 203 CYS A N 1
ATOM 1405 C CA . CYS A 1 203 ? 12.902 -5.331 6.359 1.00 95.50 203 CYS A CA 1
ATOM 1406 C C . CYS A 1 203 ? 13.494 -6.300 7.392 1.00 95.50 203 CYS A C 1
ATOM 1408 O O . CYS A 1 203 ? 14.536 -6.906 7.170 1.00 95.50 203 CYS A O 1
ATOM 1410 N N . LEU A 1 204 ? 12.815 -6.439 8.529 1.00 94.38 204 LEU A N 1
ATOM 1411 C CA . LEU A 1 204 ? 13.231 -7.288 9.649 1.00 94.38 204 LEU A CA 1
ATOM 1412 C C . LEU A 1 204 ? 12.568 -8.670 9.611 1.00 94.38 204 LEU A C 1
ATOM 1414 O O . LEU A 1 204 ? 13.083 -9.617 10.199 1.00 94.38 204 LEU A O 1
ATOM 1418 N N . GLY A 1 205 ? 11.398 -8.764 8.977 1.00 91.25 205 GLY A N 1
ATOM 1419 C CA . GLY A 1 205 ? 10.617 -9.992 8.868 1.00 91.25 205 GLY A CA 1
ATOM 1420 C C . GLY A 1 205 ? 10.724 -10.664 7.500 1.00 91.25 205 GLY A C 1
ATOM 1421 O O . GLY A 1 205 ? 11.518 -10.274 6.644 1.00 91.25 205 GLY A O 1
ATOM 1422 N N . ASN A 1 206 ? 9.879 -11.673 7.287 1.00 90.50 206 ASN A N 1
ATOM 1423 C CA . ASN A 1 206 ? 9.779 -12.363 6.005 1.00 90.50 206 ASN A CA 1
ATOM 1424 C C . ASN A 1 206 ? 9.129 -11.439 4.980 1.00 90.50 206 ASN A C 1
ATOM 1426 O O . ASN A 1 206 ? 7.943 -11.169 5.090 1.00 90.50 206 ASN A O 1
ATOM 1430 N N . VAL A 1 207 ? 9.871 -11.005 3.968 1.00 96.62 207 VAL A N 1
ATOM 1431 C CA . VAL A 1 207 ? 9.350 -10.270 2.809 1.00 96.62 207 VAL A CA 1
ATOM 1432 C C . VAL A 1 207 ? 9.879 -10.922 1.550 1.00 96.62 207 VAL A C 1
ATOM 1434 O O . VAL A 1 207 ? 11.022 -11.358 1.547 1.00 96.62 207 VAL A O 1
ATOM 1437 N N . VAL A 1 208 ? 9.080 -10.985 0.486 1.00 97.38 208 VAL A N 1
ATOM 1438 C CA . VAL A 1 208 ? 9.547 -11.469 -0.819 1.00 97.38 208 VAL A CA 1
ATOM 1439 C C . VAL A 1 208 ? 9.404 -10.374 -1.870 1.00 97.38 208 VAL A C 1
ATOM 1441 O O . VAL A 1 208 ? 8.372 -9.707 -1.960 1.00 97.38 208 VAL A O 1
ATOM 1444 N N . ALA A 1 209 ? 10.442 -10.166 -2.674 1.00 97.00 209 ALA A N 1
ATOM 1445 C CA . ALA A 1 209 ? 10.380 -9.267 -3.818 1.00 97.00 209 ALA A CA 1
ATOM 1446 C C . ALA A 1 209 ? 9.748 -9.986 -5.018 1.00 97.00 209 ALA A C 1
ATOM 1448 O O . ALA A 1 209 ? 10.235 -11.035 -5.445 1.00 97.00 209 ALA A O 1
ATOM 1449 N N . ALA A 1 210 ? 8.684 -9.421 -5.588 1.00 95.19 210 ALA A N 1
ATOM 1450 C CA . ALA A 1 210 ? 8.146 -9.926 -6.847 1.00 95.19 210 ALA A CA 1
ATOM 1451 C C . ALA A 1 210 ? 9.013 -9.458 -8.018 1.00 95.19 210 ALA A C 1
ATOM 1453 O O . ALA A 1 210 ? 9.356 -8.276 -8.106 1.00 95.19 210 ALA A O 1
ATOM 1454 N N . TRP A 1 211 ? 9.350 -10.377 -8.920 1.00 95.19 211 TRP A N 1
ATOM 1455 C CA . TRP A 1 211 ? 10.245 -10.100 -10.036 1.00 95.19 211 TRP A CA 1
ATOM 1456 C C . TRP A 1 211 ? 9.693 -10.644 -11.362 1.00 95.19 211 TRP A C 1
ATOM 1458 O O . TRP A 1 211 ? 9.278 -11.801 -11.405 1.00 95.19 211 TRP A O 1
ATOM 1468 N N . PRO A 1 212 ? 9.686 -9.867 -12.459 1.00 93.06 212 PRO A N 1
ATOM 1469 C CA . PRO A 1 212 ? 9.333 -10.389 -13.779 1.00 93.06 212 PRO A CA 1
ATOM 1470 C C . PRO A 1 212 ? 10.318 -11.469 -14.255 1.00 93.06 212 PRO A C 1
ATOM 1472 O O . PRO A 1 212 ? 11.506 -11.189 -14.402 1.00 93.06 212 PRO A O 1
ATOM 1475 N N . ARG A 1 213 ? 9.839 -12.690 -14.537 1.00 88.44 213 ARG A N 1
ATOM 1476 C CA . ARG A 1 213 ? 10.690 -13.857 -14.864 1.00 88.44 213 ARG A CA 1
ATOM 1477 C C . ARG A 1 213 ? 11.669 -13.626 -16.023 1.00 88.44 213 ARG A C 1
ATOM 1479 O O . ARG A 1 213 ? 12.798 -14.093 -15.977 1.00 88.44 213 ARG A O 1
ATOM 1486 N N . ASN A 1 214 ? 11.262 -12.864 -17.035 1.00 80.06 214 ASN A N 1
ATOM 1487 C CA . ASN A 1 214 ? 12.047 -12.657 -18.259 1.00 80.06 214 ASN A CA 1
ATOM 1488 C C . ASN A 1 214 ? 13.051 -11.490 -18.173 1.00 80.06 214 ASN A C 1
ATOM 1490 O O . ASN A 1 214 ? 13.558 -11.031 -19.197 1.00 80.06 214 ASN A O 1
ATOM 1494 N N . LEU A 1 215 ? 13.336 -10.987 -16.969 1.00 85.62 215 LEU A N 1
ATOM 1495 C CA . LEU A 1 215 ? 14.281 -9.898 -16.737 1.00 85.62 215 LEU A CA 1
ATOM 1496 C C . LEU A 1 215 ? 15.443 -10.382 -15.865 1.00 85.62 215 LEU A C 1
ATOM 1498 O O . LEU A 1 215 ? 15.230 -11.040 -14.851 1.00 85.62 215 LEU A O 1
ATOM 1502 N N . ALA A 1 216 ? 16.680 -10.025 -16.215 1.00 86.88 216 ALA A N 1
ATOM 1503 C CA . ALA A 1 216 ? 17.840 -10.368 -15.395 1.00 86.88 216 ALA A CA 1
ATOM 1504 C C . ALA A 1 216 ? 17.780 -9.645 -14.036 1.00 86.88 216 ALA A C 1
ATOM 1506 O O . ALA A 1 216 ? 17.839 -8.415 -13.977 1.00 86.88 216 ALA A O 1
ATOM 1507 N N . ALA A 1 217 ? 17.650 -10.409 -12.949 1.00 88.06 217 ALA A N 1
ATOM 1508 C CA . ALA A 1 217 ? 17.623 -9.878 -11.590 1.00 88.06 217 ALA A CA 1
ATOM 1509 C C . ALA A 1 217 ? 19.038 -9.590 -11.068 1.00 88.06 217 ALA A C 1
ATOM 1511 O O . ALA A 1 217 ? 19.944 -10.388 -11.308 1.00 88.06 217 ALA A O 1
ATOM 1512 N N . PRO A 1 218 ? 19.242 -8.511 -10.294 1.00 88.62 218 PRO A N 1
ATOM 1513 C CA . PRO A 1 218 ? 20.503 -8.316 -9.596 1.00 88.62 218 PRO A CA 1
ATOM 1514 C C . PRO A 1 218 ? 20.651 -9.315 -8.436 1.00 88.62 218 PRO A C 1
ATOM 1516 O O . PRO A 1 218 ? 19.675 -9.640 -7.756 1.00 88.62 218 PRO A O 1
ATOM 1519 N N . ASP A 1 219 ? 21.883 -9.750 -8.161 1.00 88.81 219 ASP A N 1
ATOM 1520 C CA . ASP A 1 219 ? 22.182 -10.784 -7.152 1.00 88.81 219 ASP A CA 1
ATOM 1521 C C . ASP A 1 219 ? 21.728 -10.414 -5.736 1.00 88.81 219 ASP A C 1
ATOM 1523 O O . ASP A 1 219 ? 21.328 -11.275 -4.959 1.00 88.81 219 ASP A O 1
ATOM 1527 N N . TRP A 1 220 ? 21.746 -9.121 -5.406 1.00 90.00 220 TRP A N 1
ATOM 1528 C CA . TRP A 1 220 ? 21.339 -8.625 -4.092 1.00 90.00 220 TRP A CA 1
ATOM 1529 C C . TRP A 1 220 ? 19.819 -8.627 -3.878 1.00 90.00 220 TRP A C 1
ATOM 1531 O O . TRP A 1 220 ? 19.374 -8.450 -2.746 1.00 90.00 220 TRP A O 1
ATOM 1541 N N . LEU A 1 221 ? 19.004 -8.794 -4.929 1.00 91.62 221 LEU A N 1
ATOM 1542 C CA . LEU A 1 221 ? 17.546 -8.818 -4.808 1.00 91.62 221 LEU A CA 1
ATOM 1543 C C . LEU A 1 221 ? 17.094 -10.205 -4.349 1.00 91.62 221 LEU A C 1
ATOM 1545 O O . LEU A 1 221 ? 16.629 -11.027 -5.144 1.00 91.62 221 LEU A O 1
ATOM 1549 N N . VAL A 1 222 ? 17.275 -10.456 -3.057 1.00 91.00 222 VAL A N 1
ATOM 1550 C CA . VAL A 1 222 ? 16.902 -11.689 -2.370 1.00 91.00 222 VAL A CA 1
ATOM 1551 C C . VAL A 1 222 ? 16.249 -11.370 -1.014 1.00 91.00 222 VAL A C 1
ATOM 1553 O O . VAL A 1 222 ? 16.679 -10.429 -0.348 1.00 91.00 222 VAL A O 1
ATOM 1556 N N . PRO A 1 223 ? 15.229 -12.138 -0.590 1.00 94.19 223 PRO A N 1
ATOM 1557 C CA . PRO A 1 223 ? 14.583 -13.211 -1.345 1.00 94.19 223 PRO A CA 1
ATOM 1558 C C . PRO A 1 223 ? 13.651 -12.643 -2.436 1.00 94.19 223 PRO A C 1
ATOM 1560 O O . PRO A 1 223 ? 12.970 -11.632 -2.248 1.00 94.19 223 PRO A O 1
ATOM 1563 N N . ARG A 1 224 ? 13.625 -13.299 -3.599 1.00 95.50 224 ARG A N 1
ATOM 1564 C CA . ARG A 1 224 ? 12.781 -12.924 -4.743 1.00 95.50 224 ARG A CA 1
ATOM 1565 C C . ARG A 1 224 ? 11.991 -14.115 -5.258 1.00 95.50 224 ARG A C 1
ATOM 1567 O O . ARG A 1 224 ? 12.454 -15.248 -5.154 1.00 95.50 224 ARG A O 1
ATOM 1574 N N . GLN A 1 225 ? 10.850 -13.839 -5.873 1.00 97.25 225 GLN A N 1
ATOM 1575 C CA . GLN A 1 225 ? 10.072 -14.834 -6.598 1.00 97.25 225 GLN A CA 1
ATOM 1576 C C . GLN A 1 225 ? 9.752 -14.337 -8.004 1.00 97.25 225 GLN A C 1
ATOM 1578 O O . GLN A 1 225 ? 9.276 -13.216 -8.196 1.00 97.25 225 GLN A O 1
ATOM 1583 N N . GLU A 1 226 ? 10.029 -15.193 -8.983 1.00 96.31 226 GLU A N 1
ATOM 1584 C CA . GLU A 1 226 ? 9.839 -14.895 -10.397 1.00 96.31 226 GLU A CA 1
ATOM 1585 C C . GLU A 1 226 ? 8.403 -15.172 -10.841 1.00 96.31 226 GLU A C 1
ATOM 1587 O O . GLU A 1 226 ? 7.857 -16.261 -10.637 1.00 96.31 226 GLU A O 1
ATOM 1592 N N . VAL A 1 227 ? 7.806 -14.180 -11.490 1.00 97.06 227 VAL A N 1
ATOM 1593 C CA . VAL A 1 227 ? 6.395 -14.147 -11.862 1.00 97.06 227 VAL A CA 1
ATOM 1594 C C . VAL A 1 227 ? 6.267 -13.965 -13.367 1.00 97.06 227 VAL A C 1
ATOM 1596 O O . VAL A 1 227 ? 6.941 -13.121 -13.963 1.00 97.06 227 VAL A O 1
ATOM 1599 N N . GLU A 1 228 ? 5.366 -14.738 -13.967 1.00 94.62 228 GLU A N 1
ATOM 1600 C CA . GLU A 1 228 ? 5.012 -14.599 -15.377 1.00 94.62 228 GLU A CA 1
ATOM 1601 C C . GLU A 1 228 ? 4.154 -13.356 -15.611 1.00 94.62 228 GLU A C 1
ATOM 1603 O O . GLU A 1 228 ? 3.100 -13.155 -14.990 1.00 94.62 228 GLU A O 1
ATOM 1608 N N . ILE A 1 229 ? 4.591 -12.520 -16.545 1.00 91.62 229 ILE A N 1
ATOM 1609 C CA . ILE A 1 229 ? 3.953 -11.238 -16.866 1.00 91.62 229 ILE A CA 1
ATOM 1610 C C . ILE A 1 229 ? 3.456 -11.170 -18.312 1.00 91.62 229 ILE A C 1
ATOM 1612 O O . ILE A 1 229 ? 3.135 -10.088 -18.789 1.00 91.62 229 ILE A O 1
ATOM 1616 N N . ASP A 1 230 ? 3.339 -12.303 -19.001 1.00 90.44 230 ASP A N 1
ATOM 1617 C CA . ASP A 1 230 ? 2.773 -12.333 -20.350 1.00 90.44 230 ASP A CA 1
ATOM 1618 C C . ASP A 1 230 ? 1.379 -11.690 -20.378 1.00 90.44 230 ASP A C 1
ATOM 1620 O O . ASP A 1 230 ? 0.546 -11.909 -19.485 1.00 90.44 230 ASP A O 1
ATOM 1624 N N . GLY A 1 231 ? 1.157 -10.841 -21.385 1.00 88.94 231 GLY A N 1
ATOM 1625 C CA . GLY A 1 231 ? -0.081 -10.081 -21.561 1.00 88.94 231 GLY A CA 1
ATOM 1626 C C . GLY A 1 231 ? -0.346 -9.021 -20.486 1.00 88.94 231 GLY A C 1
ATOM 1627 O O . GLY A 1 231 ? -1.502 -8.621 -20.313 1.00 88.94 231 GLY A O 1
ATOM 1628 N N . TRP A 1 232 ? 0.675 -8.572 -19.741 1.00 93.19 232 TRP A N 1
ATOM 1629 C CA . TRP A 1 232 ? 0.504 -7.568 -18.684 1.00 93.19 232 TRP A CA 1
ATOM 1630 C C . TRP A 1 232 ? -0.141 -6.277 -19.201 1.00 93.19 232 TRP A C 1
ATOM 1632 O O . TRP A 1 232 ? -0.948 -5.693 -18.481 1.00 93.19 232 TRP A O 1
ATOM 1642 N N . GLU A 1 233 ? 0.138 -5.865 -20.441 1.00 93.50 233 GLU A N 1
ATOM 1643 C CA . GLU A 1 233 ? -0.436 -4.670 -21.067 1.00 93.50 233 GLU A CA 1
ATOM 1644 C C . GLU A 1 233 ? -1.963 -4.756 -21.132 1.00 93.50 233 GLU A C 1
ATOM 1646 O O . GLU A 1 233 ? -2.660 -3.793 -20.813 1.00 93.50 233 GLU A O 1
ATOM 1651 N N . GLY A 1 234 ? -2.488 -5.928 -21.502 1.00 93.31 234 GLY A N 1
ATOM 1652 C CA . GLY A 1 234 ? -3.926 -6.181 -21.563 1.00 93.31 234 GLY A CA 1
ATOM 1653 C C . GLY A 1 234 ? -4.570 -6.168 -20.179 1.00 93.31 234 GLY A C 1
ATOM 1654 O O . GLY A 1 234 ? -5.651 -5.609 -20.008 1.00 93.31 234 GLY A O 1
ATOM 1655 N N . ALA A 1 235 ? -3.885 -6.720 -19.174 1.00 92.25 235 ALA A N 1
ATOM 1656 C CA . ALA A 1 235 ? -4.376 -6.750 -17.797 1.00 92.25 235 ALA A CA 1
ATOM 1657 C C . ALA A 1 235 ? -4.489 -5.350 -17.172 1.00 92.25 235 ALA A C 1
ATOM 1659 O O . ALA A 1 235 ? -5.382 -5.109 -16.360 1.00 92.25 235 ALA A O 1
ATOM 1660 N N . VAL A 1 236 ? -3.610 -4.418 -17.553 1.00 94.00 236 VAL A N 1
ATOM 1661 C CA . VAL A 1 236 ? -3.635 -3.038 -17.045 1.00 94.00 236 VAL A CA 1
ATOM 1662 C C . VAL A 1 236 ? -4.414 -2.072 -17.947 1.00 94.00 236 VAL A C 1
ATOM 1664 O O . VAL A 1 236 ? -4.597 -0.906 -17.592 1.00 94.00 236 VAL A O 1
ATOM 1667 N N . ALA A 1 237 ? -4.899 -2.526 -19.105 1.00 92.50 237 ALA A N 1
ATOM 1668 C CA . ALA A 1 237 ? -5.564 -1.676 -20.084 1.00 92.50 237 ALA A CA 1
ATOM 1669 C C . ALA A 1 237 ? -6.784 -0.937 -19.496 1.00 92.50 237 ALA A C 1
ATOM 1671 O O . ALA A 1 237 ? -7.642 -1.502 -18.815 1.00 92.50 237 ALA A O 1
ATOM 1672 N N . GLY A 1 238 ? -6.872 0.368 -19.772 1.00 91.12 238 GLY A N 1
ATOM 1673 C CA . GLY A 1 238 ? -7.965 1.218 -19.290 1.00 91.12 238 GLY A CA 1
ATOM 1674 C C . GLY A 1 238 ? -7.924 1.530 -17.788 1.00 91.12 238 GLY A C 1
ATOM 1675 O O . GLY A 1 238 ? -8.930 2.002 -17.246 1.00 91.12 238 GLY A O 1
ATOM 1676 N N . LEU A 1 239 ? -6.806 1.256 -17.110 1.00 95.06 239 LEU A N 1
ATOM 1677 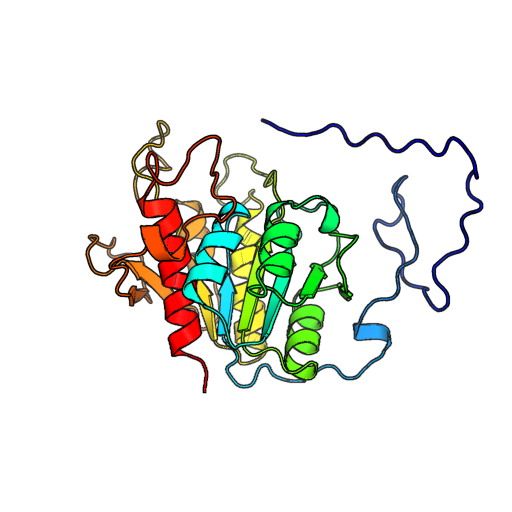C CA . LEU A 1 239 ? -6.503 1.765 -15.771 1.00 95.06 239 LEU A CA 1
ATOM 1678 C C . LEU A 1 239 ? -5.741 3.099 -15.853 1.00 95.06 239 LEU A C 1
ATOM 1680 O O . LEU A 1 239 ? -5.097 3.377 -16.866 1.00 95.06 239 LEU A O 1
ATOM 1684 N N . PRO A 1 240 ? -5.796 3.940 -14.804 1.00 91.94 240 PRO A N 1
ATOM 1685 C CA . PRO A 1 240 ? -4.989 5.155 -14.742 1.00 91.94 240 PRO A CA 1
ATOM 1686 C C . PRO A 1 240 ? -3.519 4.786 -14.506 1.00 91.94 240 PRO A C 1
ATOM 1688 O O . PRO A 1 240 ? -3.118 4.468 -13.385 1.00 91.94 240 PRO A O 1
ATOM 1691 N N . LEU A 1 241 ? -2.731 4.790 -15.582 1.00 91.12 241 LEU A N 1
ATOM 1692 C CA . LEU A 1 241 ? -1.327 4.383 -15.590 1.00 91.12 241 LEU A CA 1
ATOM 1693 C C . LEU A 1 241 ? -0.443 5.561 -15.982 1.00 91.12 241 LEU A C 1
ATOM 1695 O O . LEU A 1 241 ? -0.240 5.836 -17.162 1.00 91.12 241 LEU A O 1
ATOM 1699 N N . GLU A 1 242 ? 0.105 6.231 -14.977 1.00 88.06 242 GLU A N 1
ATOM 1700 C CA . GLU A 1 242 ? 1.078 7.295 -15.180 1.00 88.06 242 GLU A CA 1
ATOM 1701 C C . GLU A 1 242 ? 2.126 7.264 -14.066 1.00 88.06 242 GLU A C 1
ATOM 1703 O O . GLU A 1 242 ? 1.808 7.193 -12.875 1.00 88.06 242 GLU A O 1
ATOM 1708 N N . HIS A 1 243 ? 3.396 7.323 -14.448 1.00 85.00 243 HIS A N 1
ATOM 1709 C CA . H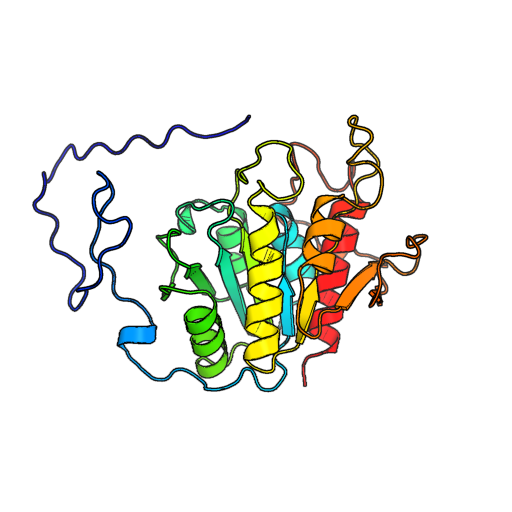IS A 1 243 ? 4.522 7.455 -13.540 1.00 85.00 243 HIS A CA 1
ATOM 1710 C C . HIS A 1 243 ? 5.410 8.606 -14.005 1.00 85.00 243 HIS A C 1
ATOM 1712 O O . HIS A 1 243 ? 6.116 8.487 -14.999 1.00 85.00 243 HIS A O 1
ATOM 1718 N N . MET A 1 244 ? 5.412 9.719 -13.263 1.00 82.94 244 MET A N 1
ATOM 1719 C CA . MET A 1 244 ? 6.261 10.881 -13.570 1.00 82.94 244 MET A CA 1
ATOM 1720 C C . MET A 1 244 ? 6.044 11.416 -15.000 1.00 82.94 244 MET A C 1
ATOM 1722 O O . MET A 1 244 ? 7.014 11.722 -15.693 1.00 82.94 244 MET A O 1
ATOM 1726 N N . GLY A 1 245 ? 4.785 11.481 -15.446 1.00 85.06 245 GLY A N 1
ATOM 1727 C CA . GLY A 1 245 ? 4.418 11.882 -16.806 1.00 85.06 245 GLY A CA 1
ATOM 1728 C C . GLY A 1 245 ? 4.608 10.803 -17.874 1.00 85.06 245 GLY A C 1
ATOM 1729 O O . GLY A 1 245 ? 4.363 11.087 -19.038 1.00 85.06 245 GLY A O 1
ATOM 1730 N N . ARG A 1 246 ? 5.045 9.590 -17.502 1.00 88.94 246 ARG A N 1
ATOM 1731 C CA . ARG A 1 246 ? 5.279 8.477 -18.431 1.00 88.94 246 ARG A CA 1
ATOM 1732 C C . ARG A 1 246 ? 4.212 7.400 -18.320 1.00 88.94 246 ARG A C 1
ATOM 1734 O O . ARG A 1 246 ? 3.850 6.994 -17.212 1.00 88.94 246 ARG A O 1
ATOM 1741 N N . GLY A 1 247 ? 3.760 6.896 -19.462 1.00 91.56 247 GLY A N 1
ATOM 1742 C CA . GLY A 1 247 ? 2.836 5.768 -19.555 1.00 91.56 247 GLY A CA 1
ATOM 1743 C C . GLY A 1 247 ? 3.527 4.408 -19.751 1.00 91.56 247 GLY A C 1
ATOM 1744 O O . GLY A 1 247 ? 4.754 4.326 -19.856 1.00 91.56 247 GLY A O 1
ATOM 1745 N N . PRO A 1 248 ? 2.743 3.318 -19.860 1.00 91.00 248 PRO A N 1
ATOM 1746 C CA . PRO A 1 248 ? 3.247 1.958 -20.089 1.00 91.00 248 PRO A CA 1
ATOM 1747 C C . PRO A 1 248 ? 4.117 1.784 -21.337 1.00 91.00 248 PRO A C 1
ATOM 1749 O O . PRO A 1 248 ? 5.020 0.956 -21.330 1.00 91.00 248 PRO A O 1
ATOM 1752 N N . ALA A 1 249 ? 3.871 2.566 -22.392 1.00 89.38 249 ALA A N 1
ATOM 1753 C CA . ALA A 1 249 ? 4.681 2.531 -23.611 1.00 89.38 249 ALA A CA 1
ATOM 1754 C C . ALA A 1 249 ? 6.101 3.088 -23.396 1.00 89.38 249 ALA A C 1
ATOM 1756 O O . ALA A 1 249 ? 7.033 2.697 -24.093 1.00 89.38 249 ALA A O 1
ATOM 1757 N N . GLU A 1 250 ? 6.266 3.997 -22.434 1.00 89.25 250 GLU A N 1
ATOM 1758 C CA . GLU A 1 250 ? 7.534 4.671 -22.157 1.00 89.25 250 GLU A CA 1
ATOM 1759 C C . GLU A 1 250 ? 8.327 3.966 -21.051 1.00 89.25 250 GLU A C 1
ATOM 1761 O O . GLU A 1 250 ? 9.544 3.847 -21.159 1.00 89.25 250 GLU A O 1
ATOM 1766 N N . ASP A 1 251 ? 7.663 3.474 -19.998 1.00 89.19 251 ASP A N 1
ATOM 1767 C CA . ASP A 1 251 ? 8.310 2.804 -18.857 1.00 89.19 251 ASP A CA 1
ATOM 1768 C C . ASP A 1 251 ? 7.650 1.445 -18.531 1.00 89.19 251 ASP A C 1
ATOM 1770 O O . ASP A 1 251 ? 7.084 1.265 -17.450 1.00 89.19 251 ASP A O 1
ATOM 1774 N N . PRO A 1 252 ? 7.675 0.467 -19.458 1.00 91.06 252 PRO A N 1
ATOM 1775 C CA . PRO A 1 252 ? 6.891 -0.768 -19.346 1.00 91.06 252 PRO A CA 1
ATOM 1776 C C . PRO A 1 252 ? 7.253 -1.599 -18.113 1.00 91.06 252 PRO A C 1
ATOM 1778 O O . PRO A 1 252 ? 6.378 -2.113 -17.414 1.00 91.06 252 PRO A O 1
ATOM 1781 N N . TRP A 1 253 ? 8.546 -1.683 -17.790 1.00 91.56 253 TRP A N 1
ATOM 1782 C CA . TRP A 1 253 ? 9.034 -2.484 -16.668 1.00 91.56 253 TRP A CA 1
ATOM 1783 C C . TRP A 1 253 ? 8.572 -1.965 -15.308 1.00 91.56 253 TRP A C 1
ATOM 1785 O O . TRP A 1 253 ? 8.406 -2.768 -14.389 1.00 91.56 253 TRP A O 1
ATOM 1795 N N . PHE A 1 254 ? 8.303 -0.663 -15.176 1.00 93.00 254 PHE A N 1
ATOM 1796 C CA . PHE A 1 254 ? 7.718 -0.108 -13.959 1.00 93.00 254 PHE A CA 1
ATOM 1797 C C . PHE A 1 254 ? 6.346 -0.730 -13.676 1.00 93.00 254 PHE A C 1
ATOM 1799 O O . PHE A 1 254 ? 6.094 -1.233 -12.576 1.00 93.00 254 PHE A O 1
ATOM 1806 N N . PHE A 1 255 ? 5.472 -0.735 -14.684 1.00 95.06 255 PHE A N 1
ATOM 1807 C CA . PHE A 1 255 ? 4.107 -1.242 -14.561 1.00 95.06 255 PHE A CA 1
ATOM 1808 C C . PHE A 1 255 ? 4.072 -2.769 -14.504 1.00 95.06 255 PHE A C 1
ATOM 1810 O O . PHE A 1 255 ? 3.372 -3.327 -13.660 1.00 95.06 255 PHE A O 1
ATOM 1817 N N . ALA A 1 256 ? 4.867 -3.450 -15.331 1.00 95.12 256 ALA A N 1
ATOM 1818 C CA . ALA A 1 256 ? 4.925 -4.907 -15.356 1.00 95.12 256 ALA A CA 1
ATOM 1819 C C . ALA A 1 256 ? 5.463 -5.491 -14.036 1.00 95.12 256 ALA A C 1
ATOM 1821 O O . ALA A 1 256 ? 4.925 -6.471 -13.524 1.00 95.12 256 ALA A O 1
ATOM 1822 N N . SER A 1 257 ? 6.472 -4.851 -13.432 1.00 95.50 257 SER A N 1
ATOM 1823 C CA . SER A 1 257 ? 7.004 -5.232 -12.115 1.00 95.50 257 SER A CA 1
ATOM 1824 C C . SER A 1 257 ? 5.987 -5.025 -10.989 1.00 95.50 257 SER A C 1
ATOM 1826 O O . SER A 1 257 ? 5.834 -5.872 -10.109 1.00 95.50 257 SER A O 1
ATOM 1828 N N . ALA A 1 258 ? 5.230 -3.927 -11.022 1.00 97.25 258 ALA A N 1
ATOM 1829 C CA . ALA A 1 258 ? 4.154 -3.709 -10.059 1.00 97.25 258 ALA A CA 1
ATOM 1830 C C . ALA A 1 258 ? 3.019 -4.740 -10.229 1.00 97.25 258 ALA A C 1
ATOM 1832 O O . ALA A 1 258 ? 2.534 -5.297 -9.245 1.00 97.25 258 ALA A O 1
ATOM 1833 N N . LEU A 1 259 ? 2.650 -5.077 -11.466 1.00 97.75 259 LEU A N 1
ATOM 1834 C CA . LEU A 1 259 ? 1.682 -6.136 -11.750 1.00 97.75 259 LEU A CA 1
ATOM 1835 C C . LEU A 1 259 ? 2.169 -7.516 -11.287 1.00 97.75 259 LEU A C 1
ATOM 1837 O O . LEU A 1 259 ? 1.377 -8.285 -10.741 1.00 97.75 259 LEU A O 1
ATOM 1841 N N . ALA A 1 260 ? 3.463 -7.819 -11.431 1.00 97.94 260 ALA A N 1
ATOM 1842 C CA . ALA A 1 260 ? 4.061 -9.047 -10.911 1.00 97.94 260 ALA A CA 1
ATOM 1843 C C . ALA A 1 260 ? 3.840 -9.197 -9.397 1.00 97.94 260 ALA A C 1
ATOM 1845 O O . ALA A 1 260 ? 3.524 -10.290 -8.933 1.00 97.94 260 ALA A O 1
ATOM 1846 N N . ALA A 1 261 ? 3.929 -8.105 -8.630 1.00 98.44 261 ALA A N 1
ATOM 1847 C CA . ALA A 1 261 ? 3.648 -8.123 -7.194 1.00 98.44 261 ALA A CA 1
ATOM 1848 C C . ALA A 1 261 ? 2.189 -8.470 -6.878 1.00 98.44 261 ALA A C 1
ATOM 1850 O O . ALA A 1 261 ? 1.931 -9.275 -5.984 1.00 98.44 261 ALA A O 1
ATOM 1851 N N . GLY A 1 262 ? 1.245 -7.932 -7.655 1.00 98.44 262 GLY A N 1
ATOM 1852 C CA . GLY A 1 262 ? -0.166 -8.306 -7.561 1.00 98.44 262 GLY A CA 1
ATOM 1853 C C . GLY A 1 262 ? -0.412 -9.782 -7.887 1.00 98.44 262 GLY A C 1
ATOM 1854 O O . GLY A 1 262 ? -1.067 -10.480 -7.118 1.00 98.44 262 GLY A O 1
ATOM 1855 N N . LYS A 1 263 ? 0.167 -10.283 -8.986 1.00 98.38 263 LYS A N 1
ATOM 1856 C CA . LYS A 1 263 ? 0.060 -11.697 -9.387 1.00 98.38 263 LYS A CA 1
ATOM 1857 C C . LYS A 1 263 ? 0.666 -12.643 -8.350 1.00 98.38 263 LYS A C 1
ATOM 1859 O O . LYS A 1 263 ? 0.091 -13.691 -8.068 1.00 98.38 263 LYS A O 1
ATOM 1864 N N . LEU A 1 264 ? 1.806 -12.275 -7.767 1.00 98.50 264 LEU A N 1
ATOM 1865 C CA . LEU A 1 264 ? 2.425 -13.055 -6.702 1.00 98.50 264 LEU A CA 1
ATOM 1866 C C . LEU A 1 264 ? 1.520 -13.119 -5.473 1.00 98.50 264 LEU A C 1
ATOM 1868 O O . LEU A 1 264 ? 1.229 -14.208 -4.993 1.00 98.50 264 LEU A O 1
ATOM 1872 N N . ALA A 1 265 ? 1.015 -11.972 -5.015 1.00 98.56 265 ALA A N 1
ATOM 1873 C CA . ALA A 1 265 ? 0.065 -11.915 -3.911 1.00 98.56 265 ALA A CA 1
ATOM 1874 C C . ALA A 1 265 ? -1.199 -12.743 -4.185 1.00 98.56 265 ALA A C 1
ATOM 1876 O O . ALA A 1 265 ? -1.663 -13.455 -3.299 1.00 98.56 265 ALA A O 1
ATOM 1877 N N . ARG A 1 266 ? -1.711 -12.728 -5.423 1.00 98.12 266 ARG A N 1
ATOM 1878 C CA . ARG A 1 266 ? -2.848 -13.562 -5.838 1.00 98.12 266 ARG A CA 1
ATOM 1879 C C . ARG A 1 266 ? -2.564 -15.055 -5.678 1.00 98.12 266 ARG A C 1
ATOM 1881 O O . ARG A 1 266 ? -3.442 -15.787 -5.239 1.00 98.12 266 ARG A O 1
ATOM 1888 N N . GLY A 1 267 ? -1.350 -15.497 -6.002 1.00 97.69 267 GLY A N 1
ATOM 1889 C CA . GLY A 1 267 ? -0.919 -16.887 -5.826 1.00 97.69 267 GLY A CA 1
ATOM 1890 C C . GLY A 1 267 ? -0.734 -17.323 -4.367 1.00 97.69 267 GLY A C 1
ATOM 1891 O O . GLY A 1 267 ? -0.570 -18.513 -4.120 1.00 97.69 267 GLY A O 1
ATOM 1892 N N . LEU A 1 268 ? -0.754 -16.385 -3.414 1.00 97.44 268 LEU A N 1
ATOM 1893 C CA . LEU A 1 268 ? -0.661 -16.656 -1.974 1.00 97.44 268 LEU A CA 1
ATOM 1894 C C . LEU A 1 268 ? -2.033 -16.740 -1.285 1.00 97.44 268 LEU A C 1
ATOM 1896 O O . LEU A 1 268 ? -2.089 -17.068 -0.099 1.00 97.44 268 LEU A O 1
ATOM 1900 N N . LEU A 1 269 ? -3.124 -16.434 -1.996 1.00 95.06 269 LEU A N 1
ATOM 1901 C CA . LEU A 1 269 ? -4.477 -16.630 -1.474 1.00 95.06 269 LEU A CA 1
ATOM 1902 C C . LEU A 1 269 ? -4.750 -18.122 -1.257 1.00 95.06 269 LEU A C 1
ATOM 1904 O O . LEU A 1 269 ? -4.281 -18.961 -2.028 1.00 95.06 269 LEU A O 1
ATOM 1908 N N . ARG A 1 270 ? -5.492 -18.434 -0.193 1.00 75.50 270 ARG A N 1
ATOM 1909 C CA . ARG A 1 270 ? -5.889 -19.798 0.177 1.00 75.50 270 ARG A CA 1
ATOM 1910 C C . ARG A 1 270 ? -7.283 -20.131 -0.325 1.00 75.50 270 ARG A C 1
ATOM 1912 O O . ARG A 1 270 ? -8.118 -19.203 -0.361 1.00 75.50 270 ARG A O 1
#

pLDDT: mean 89.95, std 11.39, range [47.19, 98.88]

Foldseek 3Di:
DDDDDDDDDDPDQPPPDDADPPFDDWAPPPDPPIGGDDAPPVVPQFALALQAQEEEQELAPLLVLLLLLLLPADFEEEEEAFDQAAEAPVPDPQQVQCCVVRSYVFYEYAPNHHNTPHYHPHLLRVSRSCSSVPGRHYYYYHDHPGFDPPDLPGTSSLRSLVNLQSNQVRPYAYEYQWAAFCPDPDPCRHGTHSNSVSSVVSRPGDYEYQDDQPDDDDPSRPPYDHAHQPPSCVSSPPRPRDDPNDGCVRGVRRSSSSSSSSNVSSVSGD